Protein AF-A0A934YKY3-F1 (afdb_monomer)

Solvent-accessible surface area (backbone atoms only — not comparable to full-atom values): 11541 Å² total; per-residue (Å²): 138,84,88,85,90,82,86,84,80,88,80,84,86,78,83,82,79,80,78,79,76,77,75,72,79,79,67,65,63,50,72,45,78,31,37,47,59,47,26,66,59,59,53,100,82,65,66,70,28,33,24,33,32,45,40,46,29,47,69,90,50,70,52,64,48,78,41,66,24,53,37,83,74,77,65,47,78,42,53,15,37,22,36,20,38,34,38,39,32,49,72,47,35,56,53,48,38,37,40,30,26,36,25,41,63,68,47,48,53,53,49,52,62,61,58,69,70,61,52,72,34,48,31,42,34,26,37,43,27,36,34,53,24,84,88,78,72,41,52,29,66,30,37,28,31,85,86,41,82,43,57,28,36,32,46,55,83,25,54,50,71,48,92,54,71,45,80,89,47,74,73,74,64,26,22,42,35,40,39,36,37,31,39,32,77,50,96,43,58,38,39,37,27,85,42,77,95,42,68,47,78,38,58,37,20,34,78,130

Mean predicted aligned error: 9.0 Å

pLDDT: mean 86.04, std 17.47, range [34.38, 97.31]

Sequence (208 aa):
MSKATVTRSAAWVGVLGFALCFAQPATASVTKSLDVREGFYFQAGSQSSVGCLRALKLDTTELEADIDTALPTSGAQVKCVAVLTDFEWSAAPADPMAIGGRVSVKNKQALTTLLAARKPHEVVMQFAIYEYDPMGKKYFLAVGSSGTDLHAVLDPQGATVDPTPAIDVSAPQNHAVTFSFKPKATPQTVTIGAAVGRTVAKPWRLGK

Nearest PDB structures (foldseek):
  8jan-assembly1_e  TM=3.509E-01  e=1.223E-01  Escherichia phage P1
  5o68-assembly3_G  TM=2.391E-01  e=1.158E+00  Pseudomonas sp. UK4
  5zbs-assembly3_C  TM=1.940E-01  e=6.423E+00  Rattus norvegicus

Foldseek 3Di:
DDDDDDDDDDDDDDDDDDPPPPPDPQQAKDKDFFDLCCQQVPDLPDQTKWKAWQWKDWAPDTQDQPGWGADNQPRDTGGGQWIWGMWIDSLDQFFKIKTKTKGAPRSLVVVVVVLVVQAKIKMWTWMFMWGADPVVRGIDTAKTQPPDIFIWIFGSVQKDWAPDFDDSDVPPTITMMMGITGGEQDWGWMWGAPHVVRIDTGTHYDDD

Structure (mmCIF, N/CA/C/O backbone):
data_AF-A0A934YKY3-F1
#
_entry.id   AF-A0A934YKY3-F1
#
loop_
_atom_site.group_PDB
_atom_site.id
_atom_site.type_symbol
_atom_site.label_atom_id
_atom_site.label_alt_id
_atom_site.label_comp_id
_atom_site.label_asym_id
_atom_site.label_entity_id
_atom_site.label_seq_id
_atom_site.pdbx_PDB_ins_code
_atom_site.Cartn_x
_atom_site.Cartn_y
_atom_site.Cartn_z
_atom_site.occupancy
_atom_site.B_iso_or_equiv
_atom_site.auth_seq_id
_atom_site.auth_comp_id
_atom_site.auth_asym_id
_atom_site.auth_atom_id
_atom_site.pdbx_PDB_model_num
ATOM 1 N N . MET A 1 1 ? 56.846 17.724 77.570 1.00 39.12 1 MET A N 1
ATOM 2 C CA . MET A 1 1 ? 57.463 17.513 76.243 1.00 39.12 1 MET A CA 1
ATOM 3 C C . MET A 1 1 ? 56.548 16.626 75.402 1.00 39.12 1 MET A C 1
ATOM 5 O O . MET A 1 1 ? 56.228 15.541 75.846 1.00 39.12 1 MET A O 1
ATOM 9 N N . SER A 1 2 ? 56.151 17.128 74.226 1.00 38.75 2 SER A N 1
ATOM 10 C CA . SER A 1 2 ? 55.724 16.417 72.999 1.00 38.75 2 SER A CA 1
ATOM 11 C C . SER A 1 2 ? 54.457 15.523 72.952 1.00 38.75 2 SER A C 1
ATOM 13 O O . SER A 1 2 ? 54.474 14.378 73.379 1.00 38.75 2 SER A O 1
ATOM 15 N N . LYS A 1 3 ? 53.412 16.082 72.305 1.00 37.19 3 LYS A N 1
ATOM 16 C CA . LYS A 1 3 ? 52.551 15.566 71.202 1.00 37.19 3 LYS A CA 1
ATOM 17 C C . LYS A 1 3 ? 52.041 14.106 71.218 1.00 37.19 3 LYS A C 1
ATOM 19 O O . LYS A 1 3 ? 52.834 13.187 71.091 1.00 37.19 3 LYS A O 1
ATOM 24 N N . ALA A 1 4 ? 50.721 13.923 71.055 1.00 40.56 4 ALA A N 1
ATOM 25 C CA . ALA A 1 4 ? 50.095 13.707 69.734 1.00 40.56 4 ALA A CA 1
ATOM 26 C C . ALA A 1 4 ? 48.561 13.522 69.825 1.00 40.56 4 ALA A C 1
ATOM 28 O O . ALA A 1 4 ? 48.057 12.639 70.510 1.00 40.56 4 ALA A O 1
ATOM 29 N N . THR A 1 5 ? 47.841 14.353 69.072 1.00 41.97 5 THR A N 1
ATOM 30 C CA . THR A 1 5 ? 46.416 14.244 68.732 1.00 41.97 5 THR A CA 1
ATOM 31 C C . THR A 1 5 ? 46.238 13.245 67.588 1.00 41.97 5 THR A C 1
ATOM 33 O O . THR A 1 5 ? 46.922 13.385 66.576 1.00 41.97 5 THR A O 1
ATOM 36 N N . VAL A 1 6 ? 45.287 12.308 67.685 1.00 40.78 6 VAL A N 1
ATOM 37 C CA . VAL A 1 6 ? 44.715 11.615 66.514 1.00 40.78 6 VAL A CA 1
ATOM 38 C C . VAL A 1 6 ? 43.198 11.511 66.672 1.00 40.78 6 VAL A C 1
ATOM 40 O O . VAL A 1 6 ? 42.674 10.728 67.461 1.00 40.78 6 VAL A O 1
ATOM 43 N N . THR A 1 7 ? 42.509 12.335 65.891 1.00 36.00 7 THR A N 1
ATOM 44 C CA . THR A 1 7 ? 41.065 12.350 65.648 1.00 36.00 7 THR A CA 1
ATOM 45 C C . THR A 1 7 ? 40.681 11.154 64.769 1.00 36.00 7 THR A C 1
ATOM 47 O O . THR A 1 7 ? 41.286 10.957 63.717 1.00 36.00 7 THR A O 1
ATOM 50 N N . ARG A 1 8 ? 39.676 10.354 65.152 1.00 39.34 8 ARG A N 1
ATOM 51 C CA . ARG A 1 8 ? 39.085 9.325 64.274 1.00 39.34 8 ARG A CA 1
ATOM 52 C C . ARG A 1 8 ? 37.808 9.868 63.633 1.00 39.34 8 ARG A C 1
ATOM 54 O O . ARG A 1 8 ? 36.790 10.001 64.303 1.00 39.34 8 ARG A O 1
ATOM 61 N N . SER A 1 9 ? 37.893 10.189 62.342 1.00 37.47 9 SER A N 1
ATOM 62 C CA . SER A 1 9 ? 36.753 10.541 61.489 1.00 37.47 9 SER A CA 1
ATOM 63 C C . SER A 1 9 ? 35.909 9.318 61.138 1.00 37.47 9 SER A C 1
ATOM 65 O O . SER A 1 9 ? 36.434 8.245 60.842 1.00 37.47 9 SER A O 1
ATOM 67 N N . ALA A 1 10 ? 34.593 9.529 61.141 1.00 44.25 10 ALA A N 1
ATOM 68 C CA . ALA A 1 10 ? 33.572 8.634 60.621 1.00 44.25 10 ALA A CA 1
ATOM 69 C C . ALA A 1 10 ? 33.708 8.456 59.099 1.00 44.25 10 ALA A C 1
ATOM 71 O O . ALA A 1 10 ? 33.919 9.432 58.379 1.00 44.25 10 ALA A O 1
ATOM 72 N N . ALA A 1 11 ? 33.522 7.229 58.611 1.00 38.47 11 ALA A N 1
ATOM 73 C CA . ALA A 1 11 ? 33.350 6.945 57.192 1.00 38.47 11 ALA A CA 1
ATOM 74 C C . ALA A 1 11 ? 31.989 6.278 56.969 1.00 38.47 11 ALA A C 1
ATOM 76 O O . ALA A 1 11 ? 31.674 5.232 57.533 1.00 38.47 11 ALA A O 1
ATOM 77 N N . TRP A 1 12 ? 31.192 6.970 56.164 1.00 34.38 12 TRP A N 1
ATOM 78 C CA . TRP A 1 12 ? 29.885 6.612 55.644 1.00 34.38 12 TRP A CA 1
ATOM 79 C C . TRP A 1 12 ? 29.918 5.300 54.847 1.00 34.38 12 TRP A C 1
ATOM 81 O O . TRP A 1 12 ? 30.759 5.131 53.967 1.00 34.38 12 TRP A O 1
ATOM 91 N N . VAL A 1 13 ? 28.954 4.409 55.089 1.00 41.78 13 VAL A N 1
ATOM 92 C CA . VAL A 1 13 ? 28.664 3.271 54.204 1.00 41.78 13 VAL A CA 1
ATOM 93 C C . VAL A 1 13 ? 27.676 3.754 53.144 1.00 41.78 13 VAL A C 1
ATOM 95 O O . VAL A 1 13 ? 26.493 3.948 53.419 1.00 41.78 13 VAL A O 1
ATOM 98 N N . GLY A 1 14 ? 28.189 4.015 51.942 1.00 39.34 14 GLY A N 1
ATOM 99 C CA . GLY A 1 14 ? 27.391 4.376 50.775 1.00 39.34 14 GLY A CA 1
ATOM 100 C C . GLY A 1 14 ? 26.557 3.193 50.288 1.00 39.34 14 GLY A C 1
ATOM 101 O O . GLY A 1 14 ? 27.089 2.131 49.971 1.00 39.34 14 GLY A O 1
ATOM 102 N N . VAL A 1 15 ? 25.243 3.394 50.213 1.00 43.19 15 VAL A N 1
ATOM 103 C CA . VAL A 1 15 ? 24.309 2.492 49.537 1.00 43.19 15 VAL A CA 1
ATOM 104 C C . VAL A 1 15 ? 24.538 2.629 48.032 1.00 43.19 15 VAL A C 1
ATOM 106 O O . VAL A 1 15 ? 24.204 3.649 47.430 1.00 43.19 15 VAL A O 1
ATOM 109 N N . LEU A 1 16 ? 25.139 1.606 47.426 1.00 43.91 16 LEU A N 1
ATOM 110 C CA . LEU A 1 16 ? 25.234 1.462 45.976 1.00 43.91 16 LEU A CA 1
ATOM 111 C C . LEU A 1 16 ? 23.837 1.142 45.427 1.00 43.91 16 LEU A C 1
ATOM 113 O O . LEU A 1 16 ? 23.338 0.025 45.558 1.00 43.91 16 LEU A O 1
ATOM 117 N N . GLY A 1 17 ? 23.200 2.151 44.834 1.00 39.62 17 GLY A N 1
ATOM 118 C CA . GLY A 1 17 ? 21.974 1.996 44.063 1.00 39.62 17 GLY A CA 1
ATOM 119 C C . GLY A 1 17 ? 22.239 1.155 42.818 1.00 39.62 17 GLY A C 1
ATOM 120 O O . GLY A 1 17 ? 22.921 1.590 41.892 1.00 39.62 17 GLY A O 1
ATOM 121 N N . PHE A 1 18 ? 21.694 -0.058 42.803 1.00 43.34 18 PHE A N 1
ATOM 122 C CA . PHE A 1 18 ? 21.626 -0.908 41.621 1.00 43.34 18 PHE A CA 1
ATOM 123 C C . PHE A 1 18 ? 20.630 -0.277 40.638 1.00 43.34 18 PHE A C 1
ATOM 125 O O . PHE A 1 18 ? 19.415 -0.407 40.792 1.00 43.34 18 PHE A O 1
ATOM 132 N N . ALA A 1 19 ? 21.132 0.448 39.639 1.00 46.69 19 ALA A N 1
ATOM 133 C CA . ALA A 1 19 ? 20.323 0.874 38.508 1.00 46.69 19 ALA A CA 1
ATOM 134 C C . ALA A 1 19 ? 19.986 -0.367 37.666 1.00 46.69 19 ALA A C 1
ATOM 136 O O . ALA A 1 19 ? 20.796 -0.832 36.864 1.00 46.69 19 ALA A O 1
ATOM 137 N N . LEU A 1 20 ? 18.793 -0.928 37.876 1.00 45.56 20 LEU A N 1
ATOM 138 C CA . LEU A 1 20 ? 18.175 -1.880 36.956 1.00 45.56 20 LEU A CA 1
ATOM 139 C 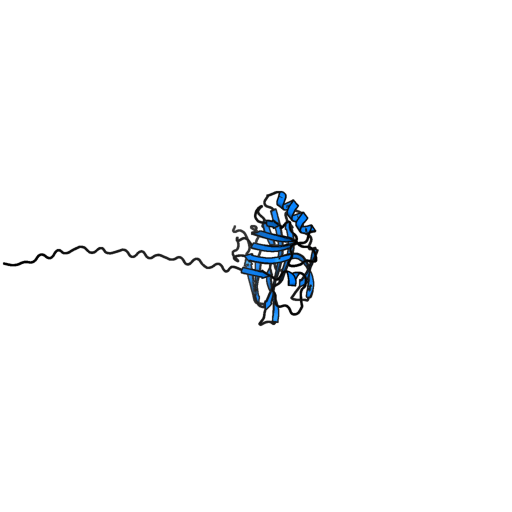C . LEU A 1 20 ? 17.915 -1.148 35.637 1.00 45.56 20 LEU A C 1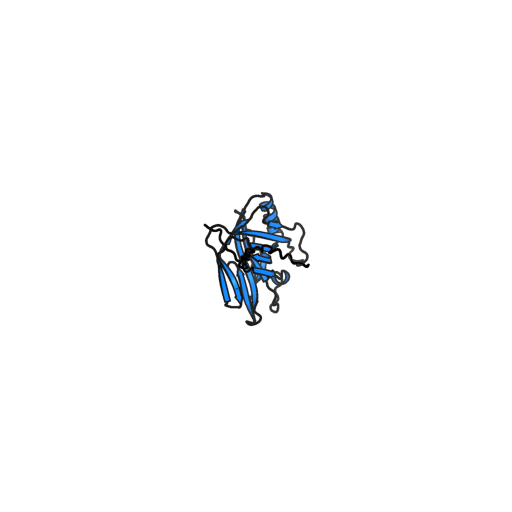
ATOM 141 O O . LEU A 1 20 ? 16.888 -0.499 35.449 1.00 45.56 20 LEU A O 1
ATOM 145 N N . CYS A 1 21 ? 18.886 -1.224 34.732 1.00 47.12 21 CYS A N 1
ATOM 146 C CA . CYS A 1 21 ? 18.699 -0.860 33.341 1.00 47.12 21 CYS A CA 1
ATOM 147 C C . CYS A 1 21 ? 17.762 -1.912 32.737 1.00 47.12 21 CYS A C 1
ATOM 149 O O . CYS A 1 21 ? 18.190 -3.008 32.372 1.00 47.12 21 CYS A O 1
ATOM 151 N N . PHE A 1 22 ? 16.460 -1.626 32.715 1.00 46.41 22 PHE A N 1
ATOM 152 C CA . PHE A 1 22 ? 15.509 -2.422 31.953 1.00 46.41 22 PHE A CA 1
ATOM 153 C C . PHE A 1 22 ? 15.856 -2.248 30.475 1.00 46.41 22 PHE A C 1
ATOM 155 O O . PHE A 1 22 ? 15.515 -1.241 29.859 1.00 46.41 22 PHE A O 1
ATOM 162 N N . ALA A 1 23 ? 16.569 -3.219 29.906 1.00 44.09 23 ALA A N 1
ATOM 163 C CA . ALA A 1 23 ? 16.682 -3.343 28.465 1.00 44.09 23 ALA A CA 1
ATOM 164 C C . ALA A 1 23 ? 15.265 -3.557 27.916 1.00 44.09 23 ALA A C 1
ATOM 166 O O . ALA A 1 23 ? 14.679 -4.626 28.093 1.00 44.09 23 ALA A O 1
ATOM 167 N N . GLN A 1 24 ? 14.681 -2.524 27.303 1.00 52.47 24 GLN A N 1
ATOM 168 C CA . GLN A 1 24 ? 13.462 -2.694 26.520 1.00 52.47 24 GLN A CA 1
ATOM 169 C C . GLN A 1 24 ? 13.741 -3.751 25.444 1.00 52.47 24 GLN A C 1
ATOM 171 O O . GLN A 1 24 ? 14.776 -3.662 24.775 1.00 52.47 24 GLN A O 1
ATOM 176 N N . PRO A 1 25 ? 12.865 -4.755 25.256 1.00 49.97 25 PRO A N 1
ATOM 177 C CA . PRO A 1 25 ? 13.011 -5.655 24.127 1.00 49.97 25 PRO A CA 1
ATOM 178 C C . PRO A 1 25 ? 12.929 -4.805 22.859 1.00 49.97 25 PRO A C 1
ATOM 180 O O . PRO A 1 25 ? 11.960 -4.073 22.660 1.00 49.97 25 PRO A O 1
ATOM 183 N N . ALA A 1 26 ? 13.964 -4.867 22.024 1.00 50.12 26 ALA A N 1
ATOM 184 C CA . ALA A 1 26 ? 13.918 -4.279 20.698 1.00 50.12 26 ALA A CA 1
ATOM 185 C C . ALA A 1 26 ? 12.824 -5.014 19.917 1.00 50.12 26 ALA A C 1
ATOM 187 O O . ALA A 1 26 ? 13.013 -6.148 19.473 1.00 50.12 26 ALA A O 1
ATOM 188 N N . THR A 1 27 ? 11.643 -4.410 19.820 1.00 54.78 27 THR A N 1
ATOM 189 C CA . THR A 1 27 ? 10.589 -4.910 18.945 1.00 54.78 27 THR A CA 1
ATOM 190 C C . THR A 1 27 ? 11.138 -4.851 17.523 1.00 54.78 27 THR A C 1
ATOM 192 O O . THR A 1 27 ? 11.523 -3.783 17.051 1.00 54.78 27 THR A O 1
ATOM 195 N N . ALA A 1 28 ? 11.261 -6.005 16.870 1.00 69.88 28 ALA A N 1
ATOM 196 C CA . ALA A 1 28 ? 11.808 -6.084 15.524 1.00 69.88 28 ALA A CA 1
ATOM 197 C C . ALA A 1 28 ? 10.885 -5.341 14.549 1.00 69.88 28 ALA A C 1
ATOM 199 O O . ALA A 1 28 ? 9.788 -5.816 14.265 1.00 69.88 28 ALA A O 1
ATOM 200 N N . SER A 1 29 ? 11.330 -4.193 14.040 1.00 83.81 29 SER A N 1
ATOM 201 C CA . SER A 1 29 ? 10.626 -3.474 12.986 1.00 83.81 29 SER A CA 1
ATOM 202 C C . SER A 1 29 ? 10.876 -4.113 11.622 1.00 83.81 29 SER A C 1
ATOM 204 O O . SER A 1 29 ? 11.946 -4.640 11.317 1.00 83.81 29 SER A O 1
ATOM 206 N N . VAL A 1 30 ? 9.841 -4.084 10.797 1.00 90.94 30 VAL A N 1
ATOM 207 C CA . VAL A 1 30 ? 9.829 -4.524 9.411 1.00 90.94 30 VAL A CA 1
ATOM 208 C C . VAL A 1 30 ? 9.729 -3.265 8.569 1.00 90.94 30 VAL A C 1
ATOM 210 O O . VAL A 1 30 ? 8.652 -2.691 8.420 1.00 90.94 30 VAL A O 1
ATOM 213 N N . THR A 1 31 ? 10.863 -2.847 8.021 1.00 93.62 31 THR A N 1
ATOM 214 C CA . THR A 1 31 ? 10.947 -1.719 7.092 1.00 93.62 31 THR A CA 1
ATOM 215 C C . THR A 1 31 ? 11.377 -2.239 5.730 1.00 93.62 31 THR A C 1
ATOM 217 O O . THR A 1 31 ? 12.304 -3.048 5.636 1.00 93.62 31 THR A O 1
ATOM 220 N N . LYS A 1 32 ? 10.695 -1.802 4.672 1.00 93.62 32 LYS A N 1
ATOM 221 C CA . LYS A 1 32 ? 10.970 -2.197 3.291 1.00 93.62 32 LYS A CA 1
ATOM 222 C C . LYS A 1 32 ? 11.036 -0.954 2.417 1.00 93.62 32 LYS A C 1
ATOM 224 O O . LYS A 1 32 ? 10.093 -0.171 2.402 1.00 93.62 32 LYS A O 1
ATOM 229 N N . SER A 1 33 ? 12.144 -0.804 1.697 1.00 94.00 33 SER A N 1
ATOM 230 C CA . SER A 1 33 ? 12.287 0.165 0.610 1.00 94.00 33 SER A CA 1
ATOM 231 C C . SER A 1 33 ? 12.018 -0.562 -0.701 1.00 94.00 33 SER A C 1
ATOM 233 O O . SER A 1 33 ? 12.572 -1.642 -0.922 1.00 94.00 33 SER A O 1
ATOM 235 N N . LEU A 1 34 ? 11.121 -0.023 -1.520 1.00 94.12 34 LEU A N 1
ATOM 236 C CA . LEU A 1 34 ? 10.572 -0.700 -2.68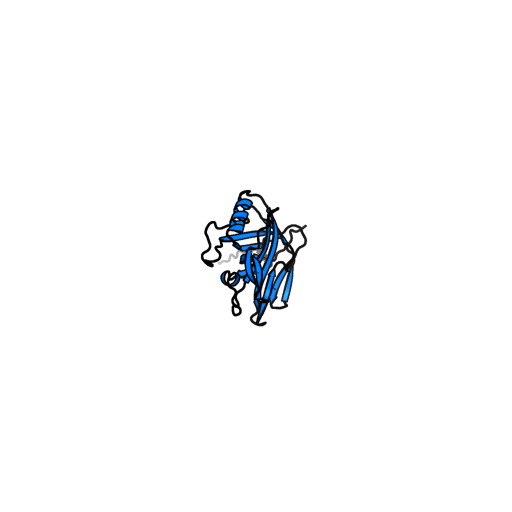8 1.00 94.12 34 LEU A CA 1
ATOM 237 C C . LEU A 1 34 ? 10.856 0.106 -3.948 1.00 94.12 34 LEU A C 1
ATOM 239 O O . LEU A 1 34 ? 10.832 1.337 -3.948 1.00 94.12 34 LEU A O 1
ATOM 243 N N . ASP A 1 35 ? 11.115 -0.610 -5.036 1.00 93.12 35 ASP A N 1
ATOM 244 C CA . ASP A 1 35 ? 11.378 0.004 -6.325 1.00 93.12 35 ASP A CA 1
ATOM 245 C C . ASP A 1 35 ? 10.065 0.216 -7.083 1.00 93.12 35 ASP A C 1
ATOM 247 O O . ASP A 1 35 ? 9.444 -0.709 -7.614 1.00 93.12 35 ASP A O 1
ATOM 251 N N . VAL A 1 36 ? 9.647 1.478 -7.133 1.00 93.12 36 VAL A N 1
ATOM 252 C CA . VAL A 1 36 ? 8.450 1.913 -7.857 1.00 93.12 36 VAL A CA 1
ATOM 253 C C . VAL A 1 36 ? 8.568 1.623 -9.343 1.00 93.12 36 VAL A C 1
ATOM 255 O O . VAL A 1 36 ? 7.595 1.201 -9.966 1.00 93.12 36 VAL A O 1
ATOM 258 N N . ARG A 1 37 ? 9.748 1.842 -9.931 1.00 91.69 37 ARG A N 1
ATOM 259 C CA . ARG A 1 37 ? 9.946 1.681 -11.371 1.00 91.69 37 ARG A CA 1
ATOM 260 C C . ARG A 1 37 ? 9.742 0.232 -11.768 1.00 91.69 37 ARG A C 1
ATOM 262 O O . ARG A 1 37 ? 9.077 -0.013 -12.765 1.00 91.69 37 ARG A O 1
ATOM 269 N N . GLU A 1 38 ? 10.235 -0.702 -10.967 1.00 90.44 38 GLU A N 1
ATOM 270 C CA . GLU A 1 38 ? 10.018 -2.137 -11.179 1.00 90.44 38 GLU A CA 1
ATOM 271 C C . GLU A 1 38 ? 8.562 -2.550 -10.938 1.00 90.44 38 GLU A C 1
ATOM 273 O O . GLU A 1 38 ? 8.078 -3.498 -11.551 1.00 90.44 38 GLU A O 1
ATOM 278 N N . GLY A 1 39 ? 7.822 -1.811 -10.108 1.00 88.38 39 GLY A N 1
ATOM 279 C CA . GLY A 1 39 ? 6.379 -1.999 -9.951 1.00 88.38 39 GLY A CA 1
ATOM 280 C C . GLY A 1 39 ? 5.562 -1.602 -11.185 1.00 88.38 39 GLY A C 1
ATOM 281 O O . GLY A 1 39 ? 4.551 -2.237 -11.469 1.00 88.38 39 GLY A O 1
ATOM 282 N N . PHE A 1 40 ? 5.999 -0.598 -11.949 1.00 89.69 40 PHE A N 1
ATOM 283 C CA . PHE A 1 40 ? 5.346 -0.206 -13.209 1.00 89.69 40 PHE A CA 1
ATOM 284 C C . PHE A 1 40 ? 5.920 -0.933 -14.436 1.00 89.69 40 PHE A C 1
ATOM 286 O O . PHE A 1 40 ? 5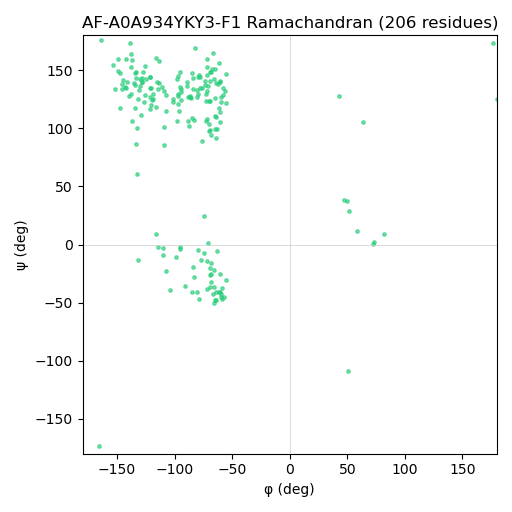.189 -1.264 -15.365 1.00 89.69 40 PHE A O 1
ATOM 293 N N . TYR A 1 41 ? 7.228 -1.187 -14.447 1.00 89.75 41 TYR A N 1
ATOM 294 C CA . TYR A 1 41 ? 7.991 -1.700 -15.586 1.00 89.75 41 TYR A CA 1
ATOM 295 C C . TYR A 1 41 ? 8.889 -2.861 -15.167 1.00 89.75 41 TYR A C 1
ATOM 297 O O . TYR A 1 41 ? 10.111 -2.792 -15.290 1.00 89.75 41 TYR A O 1
ATOM 305 N N . PHE A 1 42 ? 8.273 -3.928 -14.668 1.00 88.75 42 PHE A N 1
ATOM 306 C CA . PHE A 1 42 ? 9.003 -5.084 -14.163 1.00 88.75 42 PHE A CA 1
ATOM 307 C C . PHE A 1 42 ? 9.915 -5.712 -15.223 1.00 88.75 42 PHE A C 1
ATOM 309 O O . PHE A 1 42 ? 9.468 -6.078 -16.317 1.00 88.75 42 PHE A O 1
ATOM 316 N N . GLN A 1 43 ? 11.184 -5.909 -14.868 1.00 87.31 43 GLN A N 1
ATOM 317 C CA . GLN A 1 43 ? 12.153 -6.608 -15.704 1.00 87.31 43 GLN A CA 1
ATOM 318 C C . GLN A 1 43 ? 12.473 -7.989 -15.127 1.00 87.31 43 GLN A C 1
ATOM 320 O O . GLN A 1 43 ? 12.890 -8.119 -13.981 1.00 87.31 43 GLN A O 1
ATOM 325 N N . ALA A 1 44 ? 12.380 -9.040 -15.949 1.00 79.56 44 ALA A N 1
ATOM 326 C CA . ALA A 1 44 ? 12.580 -10.435 -15.523 1.00 79.56 44 ALA A CA 1
ATOM 327 C C . ALA A 1 44 ? 14.000 -10.776 -15.004 1.00 79.56 44 ALA A C 1
ATOM 329 O O . ALA A 1 44 ? 14.233 -11.894 -14.550 1.00 79.56 44 ALA A O 1
ATOM 330 N N . GLY A 1 45 ? 14.949 -9.837 -15.079 1.00 80.25 45 GLY A N 1
ATOM 331 C CA . GLY A 1 45 ? 16.295 -9.952 -14.505 1.00 80.25 45 GLY A CA 1
ATOM 332 C C . GLY A 1 45 ? 16.550 -9.040 -13.302 1.00 80.25 45 GLY A C 1
ATOM 333 O O . GLY A 1 45 ? 17.638 -9.105 -12.728 1.00 80.25 45 GLY A O 1
ATOM 334 N N . SER A 1 46 ? 15.587 -8.195 -12.929 1.00 86.44 46 SER A N 1
ATOM 335 C CA . SER A 1 46 ? 15.709 -7.341 -11.754 1.00 86.44 46 SER A CA 1
ATOM 336 C C . SER A 1 46 ? 15.656 -8.186 -10.483 1.00 86.44 46 SER A C 1
ATOM 338 O O . SER A 1 46 ? 15.030 -9.245 -10.442 1.00 86.44 46 SER A O 1
ATOM 340 N N . GLN A 1 47 ? 16.366 -7.732 -9.455 1.00 91.38 47 GLN A N 1
ATOM 341 C CA . GLN A 1 47 ? 16.353 -8.324 -8.112 1.00 91.38 47 GLN A CA 1
ATOM 342 C C . GLN A 1 47 ? 15.788 -7.339 -7.083 1.00 91.38 47 GLN A C 1
ATOM 344 O O . GLN A 1 47 ? 15.858 -7.586 -5.879 1.00 91.38 47 GLN A O 1
ATOM 349 N N . SER A 1 48 ? 15.235 -6.218 -7.554 1.00 92.56 48 SER A N 1
ATOM 350 C CA . SER A 1 48 ? 14.633 -5.199 -6.707 1.00 92.56 48 SER A CA 1
ATOM 351 C C . SER A 1 48 ? 13.353 -5.708 -6.055 1.00 92.56 48 SER A C 1
ATOM 353 O O . SER A 1 48 ? 12.610 -6.517 -6.622 1.00 92.56 48 SER A O 1
ATOM 355 N N . SER A 1 49 ? 13.093 -5.205 -4.853 1.00 93.81 49 SER A N 1
ATOM 356 C CA . SER A 1 49 ? 11.866 -5.460 -4.110 1.00 93.81 49 SER A CA 1
ATOM 357 C C . SER A 1 49 ? 10.705 -4.687 -4.722 1.00 93.81 49 SER A C 1
ATOM 359 O O . SER A 1 49 ? 10.839 -3.508 -5.046 1.00 93.81 49 SER A O 1
ATOM 361 N N . VAL A 1 50 ? 9.552 -5.337 -4.836 1.00 94.81 50 VAL A N 1
ATOM 362 C CA . VAL A 1 50 ? 8.370 -4.780 -5.500 1.00 94.81 50 VAL A CA 1
ATOM 363 C C . VAL A 1 50 ? 7.165 -4.946 -4.591 1.00 94.81 50 VAL A C 1
ATOM 365 O O . VAL A 1 50 ? 6.974 -6.011 -4.002 1.00 94.81 50 VAL A O 1
ATOM 368 N N . GLY A 1 51 ? 6.330 -3.917 -4.469 1.00 95.25 51 GLY A N 1
ATOM 369 C CA . GLY A 1 51 ? 5.125 -3.984 -3.649 1.00 95.25 51 GLY A CA 1
ATOM 370 C C . GLY A 1 51 ? 3.897 -3.442 -4.355 1.00 95.25 51 GLY A C 1
ATOM 371 O O . GLY A 1 51 ? 3.972 -2.523 -5.166 1.00 95.25 51 GLY A O 1
ATOM 372 N N . CYS A 1 52 ? 2.753 -4.021 -4.016 1.00 95.69 52 CYS A N 1
ATOM 373 C CA . CYS A 1 52 ? 1.462 -3.683 -4.588 1.00 95.69 52 CYS A CA 1
ATOM 374 C C . CYS A 1 52 ? 0.386 -3.678 -3.499 1.00 95.69 52 CYS A C 1
ATOM 376 O O . CYS A 1 52 ? 0.204 -4.662 -2.769 1.00 95.69 52 CYS A O 1
ATOM 378 N N . LEU A 1 53 ? -0.360 -2.578 -3.430 1.00 96.75 53 LEU A N 1
ATOM 379 C CA . LEU A 1 53 ? -1.643 -2.500 -2.747 1.00 96.75 53 LEU A CA 1
ATOM 380 C C . LEU A 1 53 ? -2.711 -3.018 -3.714 1.00 96.75 53 LEU A C 1
ATOM 382 O O . LEU A 1 53 ? -3.027 -2.359 -4.699 1.00 96.75 53 LEU A O 1
ATOM 386 N N . ARG A 1 54 ? -3.231 -4.219 -3.464 1.00 95.38 54 ARG A N 1
ATOM 387 C CA . ARG A 1 54 ? -4.140 -4.935 -4.373 1.00 95.38 54 ARG A CA 1
ATOM 388 C C . ARG A 1 54 ? -5.576 -4.453 -4.274 1.00 95.38 54 ARG A C 1
ATOM 390 O O . ARG A 1 54 ? -6.248 -4.330 -5.287 1.00 95.38 54 ARG A O 1
ATOM 397 N N . ALA A 1 55 ? -6.027 -4.194 -3.054 1.00 96.31 55 ALA A N 1
ATOM 398 C CA . ALA A 1 55 ? -7.371 -3.718 -2.775 1.00 96.31 55 ALA A CA 1
ATOM 399 C C . ALA A 1 55 ? -7.309 -2.692 -1.649 1.00 96.31 55 ALA A C 1
ATOM 401 O O . ALA A 1 55 ? -6.562 -2.871 -0.682 1.00 96.31 55 ALA A O 1
ATOM 402 N N . LEU A 1 56 ? -8.095 -1.628 -1.781 1.00 96.75 56 LEU A N 1
ATOM 403 C CA . LEU A 1 56 ? -8.273 -0.620 -0.749 1.00 96.75 56 LEU A CA 1
ATOM 404 C C . LEU A 1 56 ? -9.699 -0.083 -0.829 1.00 96.75 56 LEU A C 1
ATOM 406 O O . LEU A 1 56 ? -10.099 0.533 -1.814 1.00 96.75 56 LEU A O 1
ATOM 410 N N . LYS A 1 57 ? -10.450 -0.300 0.241 1.00 96.88 57 LYS A N 1
ATOM 411 C CA . LYS A 1 57 ? -11.791 0.232 0.432 1.00 96.88 57 LYS A CA 1
ATOM 412 C C . LYS A 1 57 ? -11.795 1.130 1.655 1.00 96.88 57 LYS A C 1
ATOM 414 O O . LYS A 1 57 ? -11.328 0.717 2.714 1.00 96.88 57 LYS A O 1
ATOM 419 N N . LEU A 1 58 ? -12.322 2.338 1.490 1.00 94.69 58 LEU A N 1
ATOM 420 C CA . LEU A 1 58 ? -12.496 3.332 2.543 1.00 94.69 58 LEU A CA 1
ATOM 421 C C . LEU A 1 58 ? -13.992 3.590 2.726 1.00 94.69 58 LEU A C 1
ATOM 423 O O . LEU A 1 58 ? -14.665 4.045 1.800 1.00 94.69 58 LEU A O 1
ATOM 427 N N . ASP A 1 59 ? -14.518 3.303 3.912 1.00 93.38 59 ASP A N 1
ATOM 428 C CA . ASP A 1 59 ? -15.949 3.300 4.216 1.00 93.38 59 ASP A CA 1
ATOM 429 C C . ASP A 1 59 ? -16.742 2.464 3.181 1.00 93.38 59 ASP A C 1
ATOM 431 O O . ASP A 1 59 ? -16.659 1.233 3.134 1.00 93.38 59 ASP A O 1
ATOM 435 N N . THR A 1 60 ? -17.513 3.131 2.319 1.00 92.31 60 THR A N 1
ATOM 436 C CA . THR A 1 60 ? -18.313 2.529 1.245 1.00 92.31 60 THR A CA 1
ATOM 437 C C . THR A 1 60 ? -17.644 2.604 -0.124 1.00 92.31 60 THR A C 1
ATOM 439 O O . THR A 1 60 ? -18.131 1.981 -1.063 1.00 92.31 60 THR A O 1
ATOM 442 N N . THR A 1 61 ? -16.558 3.365 -0.253 1.00 94.31 61 THR A N 1
ATOM 443 C CA . THR A 1 61 ? -15.901 3.644 -1.530 1.00 94.31 61 THR A CA 1
ATOM 444 C C . THR A 1 61 ? -14.736 2.690 -1.731 1.00 94.31 61 THR A C 1
ATOM 446 O O . THR A 1 61 ? -13.746 2.720 -0.999 1.00 94.31 61 THR A O 1
ATOM 449 N N . GLU A 1 62 ? -14.855 1.841 -2.740 1.00 95.81 62 GLU A N 1
ATOM 450 C CA . GLU A 1 62 ? -13.779 0.968 -3.192 1.00 95.81 62 GLU A CA 1
ATOM 451 C C . GLU A 1 62 ? -12.939 1.703 -4.236 1.00 95.81 62 GLU A C 1
ATOM 453 O O . GLU A 1 62 ? -13.478 2.268 -5.191 1.00 95.81 62 GLU A O 1
ATOM 458 N N . LEU A 1 63 ? -11.626 1.751 -4.017 1.00 95.56 63 LEU A N 1
ATOM 459 C CA . LEU A 1 63 ? -10.698 2.312 -4.990 1.00 95.56 63 LEU A CA 1
ATOM 460 C C . LEU A 1 63 ? -10.427 1.286 -6.084 1.00 95.56 63 LEU A C 1
ATOM 462 O O . LEU A 1 63 ? -10.348 0.085 -5.828 1.00 95.56 63 LEU A O 1
ATOM 466 N N . GLU A 1 64 ? -10.271 1.769 -7.310 1.00 94.88 64 GLU A N 1
ATOM 467 C CA . GLU A 1 64 ? -10.106 0.891 -8.459 1.00 94.88 64 GLU A CA 1
ATOM 468 C C . GLU A 1 64 ? -8.666 0.393 -8.534 1.00 94.88 64 GLU A C 1
ATOM 470 O O . GLU A 1 64 ? -7.723 1.180 -8.491 1.00 94.88 64 GLU A O 1
ATOM 475 N N . ALA A 1 65 ? -8.479 -0.917 -8.669 1.00 94.94 65 ALA A N 1
ATOM 476 C CA . ALA A 1 65 ? -7.182 -1.469 -9.023 1.00 94.94 65 ALA A CA 1
ATOM 477 C C . ALA A 1 65 ? -6.948 -1.230 -10.525 1.00 94.94 65 ALA A C 1
ATOM 479 O O . ALA A 1 65 ? -7.358 -2.041 -11.354 1.00 94.94 65 ALA A O 1
ATOM 480 N N . ASP A 1 66 ? -6.364 -0.084 -10.878 1.00 93.94 66 ASP A N 1
ATOM 481 C CA . ASP A 1 66 ? -6.216 0.401 -12.258 1.00 93.94 66 ASP A CA 1
ATOM 482 C C . ASP A 1 66 ? -4.763 0.482 -12.745 1.00 93.94 66 ASP A C 1
ATOM 484 O O . ASP A 1 66 ? -4.524 0.801 -13.910 1.00 93.94 66 ASP A O 1
ATOM 488 N N . ILE A 1 67 ? -3.795 0.157 -11.887 1.00 92.81 67 ILE A N 1
ATOM 489 C CA . ILE A 1 67 ? -2.382 0.075 -12.255 1.00 92.81 67 ILE A CA 1
ATOM 490 C C . ILE A 1 67 ? -2.028 -1.383 -12.538 1.00 92.81 67 ILE A C 1
ATOM 492 O O . ILE A 1 67 ? -2.157 -2.234 -11.659 1.00 92.81 67 ILE A O 1
ATOM 496 N N . ASP A 1 68 ? -1.568 -1.670 -13.753 1.00 92.00 68 ASP A N 1
ATOM 497 C CA . ASP A 1 68 ? -1.054 -2.990 -14.114 1.00 92.00 68 ASP A CA 1
ATOM 498 C C . ASP A 1 68 ? 0.397 -3.149 -13.626 1.00 92.00 68 ASP A C 1
ATOM 500 O O . ASP A 1 68 ? 1.268 -2.330 -13.922 1.00 92.00 68 ASP A O 1
ATOM 504 N N . THR A 1 69 ? 0.655 -4.225 -12.885 1.00 89.88 69 THR A N 1
ATOM 505 C CA . THR A 1 69 ? 1.970 -4.600 -12.356 1.00 89.88 69 THR A CA 1
ATOM 506 C C . THR A 1 69 ? 2.204 -6.087 -12.595 1.00 89.88 69 THR A C 1
ATOM 508 O O . THR A 1 69 ? 1.331 -6.917 -12.339 1.00 89.88 69 THR A O 1
ATOM 511 N N . ALA A 1 70 ? 3.407 -6.470 -13.021 1.00 90.50 70 ALA A N 1
ATOM 512 C CA . ALA A 1 70 ? 3.748 -7.883 -13.137 1.00 90.50 70 ALA A CA 1
ATOM 513 C C . ALA A 1 70 ? 4.075 -8.487 -11.763 1.00 90.50 70 ALA A C 1
ATOM 515 O O . ALA A 1 70 ? 4.844 -7.931 -10.979 1.00 90.50 70 ALA A O 1
ATOM 516 N N . LEU A 1 71 ? 3.535 -9.672 -11.480 1.00 88.62 71 LEU A N 1
ATOM 517 C CA . LEU A 1 71 ? 3.948 -10.461 -10.326 1.00 88.62 71 LEU A CA 1
ATOM 518 C C . LEU A 1 71 ? 5.357 -11.008 -10.551 1.00 88.62 71 LEU A C 1
ATOM 520 O O . LEU A 1 71 ? 5.554 -11.796 -11.476 1.00 88.62 71 LEU A O 1
ATOM 524 N N . PRO A 1 72 ? 6.317 -10.729 -9.661 1.00 88.25 72 PRO A N 1
ATOM 525 C CA . PRO A 1 72 ? 7.694 -11.166 -9.866 1.00 88.25 72 PRO A CA 1
ATOM 526 C C . PRO A 1 72 ? 7.879 -12.685 -9.678 1.00 88.25 72 PRO A C 1
ATOM 528 O O . PRO A 1 72 ? 8.893 -13.251 -10.076 1.00 88.25 72 PRO A O 1
ATOM 531 N N . THR A 1 73 ? 6.897 -13.379 -9.092 1.00 87.19 73 THR A N 1
ATOM 532 C CA . THR A 1 73 ? 6.931 -14.836 -8.886 1.00 87.19 73 THR A CA 1
ATOM 533 C C . THR A 1 73 ? 6.489 -15.648 -10.104 1.00 87.19 73 THR A C 1
ATOM 535 O O . THR A 1 73 ? 6.919 -16.791 -10.247 1.00 87.19 73 THR A O 1
ATOM 538 N N . SER A 1 74 ? 5.619 -15.100 -10.956 1.00 86.56 74 SER A N 1
ATOM 539 C CA . SER A 1 74 ? 5.021 -15.820 -12.094 1.00 86.56 74 SER A CA 1
ATOM 540 C C . SER A 1 74 ? 5.078 -15.063 -13.421 1.00 86.56 74 SER A C 1
ATOM 542 O O . SER A 1 74 ? 4.808 -15.656 -14.460 1.00 86.56 74 SER A O 1
ATOM 544 N N . GLY A 1 75 ? 5.383 -13.764 -13.404 1.00 84.25 75 GLY A N 1
ATOM 545 C CA . GLY A 1 75 ? 5.274 -12.865 -14.555 1.00 84.25 75 GLY A CA 1
ATOM 546 C C . GLY A 1 75 ? 3.834 -12.503 -14.938 1.00 84.25 75 GLY A C 1
ATOM 547 O O . GLY A 1 75 ? 3.629 -11.771 -15.903 1.00 84.25 75 GLY A O 1
ATOM 548 N N . ALA A 1 76 ? 2.828 -13.004 -14.212 1.00 88.00 76 ALA A N 1
ATOM 549 C CA . ALA A 1 76 ? 1.429 -12.705 -14.496 1.00 88.00 76 ALA A CA 1
ATOM 550 C C . ALA A 1 76 ? 1.104 -11.243 -14.168 1.00 88.00 76 ALA A C 1
ATOM 552 O O . ALA A 1 76 ? 1.546 -10.723 -13.145 1.00 88.00 76 ALA A O 1
ATOM 553 N N . GLN A 1 77 ? 0.294 -10.602 -15.007 1.00 89.75 77 GLN A N 1
ATOM 554 C CA . GLN A 1 77 ? -0.185 -9.247 -14.749 1.00 89.75 77 GLN A CA 1
ATOM 555 C C . GLN A 1 77 ? -1.213 -9.256 -13.616 1.00 89.75 77 GLN A C 1
ATOM 557 O O . GLN A 1 77 ? -2.136 -10.074 -13.601 1.00 89.75 77 GLN A O 1
ATOM 562 N N . VAL A 1 78 ? -1.043 -8.347 -12.664 1.00 92.06 78 VAL A N 1
ATOM 563 C CA . VAL A 1 78 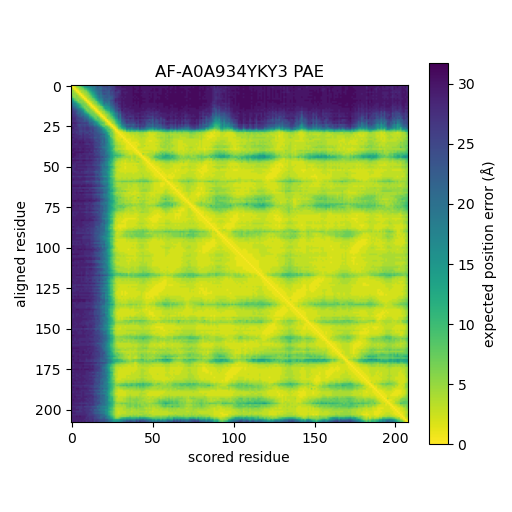? -1.949 -8.108 -11.545 1.00 92.06 78 VAL A CA 1
ATOM 564 C C . VAL A 1 78 ? -2.278 -6.634 -11.486 1.00 92.06 78 VAL A C 1
ATOM 566 O O . VAL A 1 78 ? -1.429 -5.782 -11.722 1.00 92.06 78 VAL A O 1
ATOM 569 N N . LYS A 1 79 ? -3.527 -6.352 -11.135 1.00 93.50 79 LYS A N 1
ATOM 570 C CA . LYS A 1 79 ? -3.994 -4.993 -10.934 1.00 93.50 79 LYS A CA 1
ATOM 571 C C . LYS A 1 79 ? -3.779 -4.547 -9.495 1.00 93.50 79 LYS A C 1
ATOM 573 O O . LYS A 1 79 ? -4.066 -5.291 -8.555 1.00 93.50 79 LYS A O 1
ATOM 578 N N . CYS A 1 80 ? -3.297 -3.324 -9.346 1.00 95.12 80 CYS A N 1
ATOM 579 C CA . CYS A 1 80 ? -2.985 -2.681 -8.083 1.00 95.12 80 CYS A CA 1
ATOM 580 C C . CYS A 1 80 ? -3.730 -1.347 -7.987 1.00 95.12 80 CYS A C 1
ATOM 582 O O . CYS A 1 80 ? -3.846 -0.612 -8.963 1.00 95.12 80 CYS A O 1
ATOM 584 N N . VAL A 1 81 ? -4.209 -1.018 -6.789 1.00 96.62 81 VAL A N 1
ATOM 585 C CA . VAL A 1 81 ? -4.695 0.327 -6.443 1.00 96.62 81 VAL A CA 1
ATOM 586 C C . VAL A 1 81 ? -3.519 1.298 -6.336 1.00 96.62 81 VAL A C 1
ATOM 588 O O . VAL A 1 81 ? -3.619 2.460 -6.733 1.00 96.62 81 VAL A O 1
ATOM 591 N N . ALA A 1 82 ? -2.405 0.816 -5.778 1.00 96.06 82 ALA A N 1
ATOM 592 C CA . ALA A 1 82 ? -1.170 1.573 -5.657 1.00 96.06 82 ALA A CA 1
ATOM 593 C C . ALA A 1 82 ? 0.060 0.673 -5.810 1.00 96.06 82 ALA A C 1
ATOM 595 O O . ALA A 1 82 ? 0.094 -0.442 -5.280 1.00 96.06 82 ALA A O 1
ATOM 596 N N . VAL A 1 83 ? 1.093 1.189 -6.472 1.00 96.38 83 VAL A N 1
ATOM 597 C CA . VAL A 1 83 ? 2.443 0.603 -6.459 1.00 96.38 83 VAL A CA 1
ATOM 598 C C . VAL A 1 83 ? 3.180 1.151 -5.246 1.00 96.38 83 VAL A C 1
ATOM 600 O O . VAL A 1 83 ? 3.201 2.361 -5.040 1.00 96.38 83 VAL A O 1
ATOM 603 N N . LEU A 1 84 ? 3.747 0.284 -4.415 1.00 96.88 84 LEU A N 1
ATOM 604 C CA . LEU A 1 84 ? 4.310 0.690 -3.128 1.00 96.88 84 LEU A CA 1
ATOM 605 C C . LEU A 1 84 ? 5.741 1.223 -3.267 1.00 96.88 84 LEU A C 1
ATOM 607 O O . LEU A 1 84 ? 6.529 0.702 -4.053 1.00 96.88 84 LEU A O 1
ATOM 611 N N . THR A 1 85 ? 6.068 2.241 -2.474 1.00 96.38 85 THR A N 1
ATOM 612 C CA . THR A 1 85 ? 7.396 2.877 -2.393 1.00 96.38 85 THR A CA 1
ATOM 613 C C . THR A 1 85 ? 8.134 2.455 -1.134 1.00 96.38 85 THR A C 1
ATOM 615 O O . THR A 1 85 ? 9.336 2.205 -1.143 1.00 96.38 85 THR A O 1
ATOM 618 N N . ASP A 1 86 ? 7.394 2.348 -0.040 1.00 95.75 86 ASP A N 1
ATOM 619 C CA . ASP A 1 86 ? 7.917 2.041 1.273 1.00 95.75 86 ASP A CA 1
ATOM 620 C C . ASP A 1 86 ? 6.837 1.371 2.119 1.00 95.75 86 ASP A C 1
ATOM 622 O O . ASP A 1 86 ? 5.631 1.513 1.891 1.00 95.75 86 ASP A O 1
ATOM 626 N N . PHE A 1 87 ? 7.300 0.586 3.080 1.00 97.00 87 PHE A N 1
ATOM 627 C CA . PHE A 1 87 ? 6.461 -0.051 4.076 1.00 97.00 87 PHE A CA 1
ATOM 628 C C . PHE A 1 87 ? 7.192 -0.052 5.408 1.00 97.00 87 PHE A C 1
ATOM 630 O O . PHE A 1 87 ? 8.364 -0.429 5.477 1.00 97.00 87 PHE A O 1
ATOM 637 N N . GLU A 1 88 ? 6.481 0.304 6.468 1.00 95.94 88 GLU A N 1
ATOM 638 C CA . GLU A 1 88 ? 6.991 0.264 7.827 1.00 95.94 88 GLU A CA 1
ATOM 639 C C . GLU A 1 88 ? 5.936 -0.290 8.781 1.00 95.94 88 GLU A C 1
ATOM 641 O O . GLU A 1 88 ? 4.785 0.149 8.823 1.00 95.94 88 GLU A O 1
ATOM 646 N N . TRP A 1 89 ? 6.349 -1.267 9.581 1.00 94.94 89 TRP A N 1
ATOM 647 C CA . TRP A 1 89 ? 5.555 -1.801 10.673 1.00 94.94 89 TRP A CA 1
ATOM 648 C C . TRP A 1 89 ? 6.476 -2.336 11.761 1.00 94.94 89 TRP A C 1
ATOM 650 O O . TRP A 1 89 ? 7.390 -3.101 11.481 1.00 94.94 89 TRP A O 1
ATOM 660 N N . SER A 1 90 ? 6.217 -2.020 13.024 1.00 89.62 90 SER A N 1
ATOM 661 C CA . SER A 1 90 ? 7.007 -2.526 14.158 1.00 89.62 90 SER A CA 1
ATOM 662 C C . SER A 1 90 ? 6.807 -4.025 14.451 1.00 89.62 90 SER A C 1
ATOM 664 O O . SER A 1 90 ? 7.350 -4.531 15.428 1.00 89.62 90 SER A O 1
ATOM 666 N N . ALA A 1 91 ? 5.977 -4.730 13.671 1.00 88.12 91 ALA A N 1
ATOM 667 C CA . ALA A 1 91 ? 5.549 -6.112 13.909 1.00 88.12 91 ALA A CA 1
ATOM 668 C C . ALA A 1 91 ? 4.841 -6.352 15.261 1.00 88.12 91 ALA A C 1
ATOM 670 O O . ALA A 1 91 ? 4.623 -7.508 15.648 1.00 88.12 91 ALA A O 1
ATOM 671 N N . ALA A 1 92 ? 4.460 -5.286 15.975 1.00 89.06 92 ALA A N 1
ATOM 672 C CA . ALA A 1 92 ? 3.637 -5.381 17.170 1.00 89.06 92 ALA A CA 1
ATOM 673 C C . ALA A 1 92 ? 2.140 -5.426 16.806 1.00 89.06 92 ALA A C 1
ATOM 675 O O . ALA A 1 92 ? 1.720 -4.810 15.821 1.00 89.06 92 ALA A O 1
ATOM 676 N N . PRO A 1 93 ? 1.301 -6.129 17.594 1.00 88.75 93 PRO A N 1
ATOM 677 C CA . PRO A 1 93 ? -0.082 -6.389 17.205 1.00 88.75 93 PRO A CA 1
ATOM 678 C C . PRO A 1 93 ? -0.933 -5.136 17.009 1.00 88.75 93 PRO A C 1
ATOM 680 O O . PRO A 1 93 ? -1.716 -5.098 16.069 1.00 88.75 93 PRO A O 1
ATOM 683 N N . ALA A 1 94 ? -0.786 -4.134 17.876 1.00 91.62 94 ALA A N 1
ATOM 684 C CA . ALA A 1 94 ? -1.618 -2.932 17.870 1.00 91.62 94 ALA A CA 1
ATOM 685 C C . ALA A 1 94 ? -0.994 -1.759 17.096 1.00 91.62 94 ALA A C 1
ATOM 687 O O . ALA A 1 94 ? -1.629 -0.712 16.963 1.00 91.62 94 ALA A O 1
ATOM 688 N N . ASP A 1 95 ? 0.231 -1.925 16.600 1.00 91.94 95 ASP A N 1
ATOM 689 C CA . ASP A 1 95 ? 0.977 -0.820 16.016 1.00 91.94 95 ASP A CA 1
ATOM 690 C C . ASP A 1 95 ? 0.501 -0.519 14.593 1.00 91.94 95 ASP A C 1
ATOM 692 O O . ASP A 1 95 ? 0.108 -1.433 13.852 1.00 91.94 95 ASP A O 1
ATOM 696 N N . PRO A 1 96 ? 0.521 0.764 14.197 1.00 93.69 96 PRO A N 1
ATOM 697 C CA . PRO A 1 96 ? 0.108 1.157 12.868 1.00 93.69 96 PRO A CA 1
ATOM 698 C C . PRO A 1 96 ? 1.077 0.633 11.802 1.00 93.69 96 PRO A C 1
ATOM 700 O O . PRO A 1 96 ? 2.273 0.471 12.046 1.00 93.69 96 PRO A O 1
ATOM 703 N N . MET A 1 97 ? 0.546 0.398 10.606 1.00 95.56 97 MET A N 1
ATOM 704 C CA . MET A 1 97 ? 1.337 0.137 9.404 1.00 95.56 97 MET A CA 1
ATOM 705 C C . MET A 1 97 ? 1.391 1.405 8.567 1.00 95.56 97 MET A C 1
ATOM 707 O O . MET A 1 97 ? 0.341 1.921 8.179 1.00 95.56 97 MET A O 1
ATOM 711 N N . ALA A 1 98 ? 2.595 1.888 8.283 1.00 96.31 98 ALA A N 1
ATOM 712 C CA . ALA A 1 98 ? 2.809 2.970 7.339 1.00 96.31 98 ALA A CA 1
ATOM 713 C C . ALA A 1 98 ? 3.122 2.396 5.954 1.00 96.31 98 ALA A C 1
ATOM 715 O O . ALA A 1 98 ? 3.940 1.486 5.816 1.00 96.31 98 ALA A O 1
ATOM 716 N N . ILE A 1 99 ? 2.431 2.900 4.936 1.00 97.12 99 ILE A N 1
ATOM 717 C CA . ILE A 1 99 ? 2.554 2.455 3.550 1.00 97.12 99 ILE A CA 1
ATOM 718 C C . ILE A 1 99 ? 2.647 3.685 2.654 1.00 97.12 99 ILE A C 1
ATOM 720 O O . ILE A 1 99 ? 1.696 4.464 2.572 1.00 97.12 99 ILE A O 1
ATOM 724 N N . GLY A 1 100 ? 3.766 3.834 1.956 1.00 96.81 100 GLY A N 1
ATOM 725 C CA . GLY A 1 100 ? 3.927 4.786 0.867 1.00 96.81 100 GLY A CA 1
ATOM 726 C C . GLY A 1 100 ? 3.666 4.132 -0.486 1.00 96.81 100 GLY A C 1
ATOM 727 O O . GLY A 1 100 ? 3.933 2.944 -0.689 1.00 96.81 100 GLY A O 1
ATOM 728 N N . GLY A 1 101 ? 3.147 4.899 -1.442 1.00 96.38 101 GLY A N 1
ATOM 729 C CA . GLY A 1 101 ? 2.954 4.403 -2.797 1.00 96.38 101 GLY A CA 1
ATOM 730 C C . GLY A 1 101 ? 2.674 5.463 -3.852 1.00 96.38 101 GLY A C 1
ATOM 731 O O . GLY A 1 101 ? 2.750 6.674 -3.619 1.00 96.38 101 GLY A O 1
ATOM 732 N N . ARG A 1 102 ? 2.360 4.970 -5.048 1.00 96.56 102 ARG A N 1
ATOM 733 C CA . ARG A 1 102 ? 1.913 5.717 -6.221 1.00 96.56 102 ARG A CA 1
ATOM 734 C C . ARG A 1 102 ? 0.525 5.253 -6.616 1.00 96.56 102 ARG A C 1
ATOM 736 O O . ARG A 1 102 ? 0.324 4.065 -6.847 1.00 96.56 102 ARG A O 1
ATOM 743 N N . VAL A 1 103 ? -0.408 6.191 -6.715 1.00 96.56 103 VAL A N 1
ATOM 744 C CA . VAL A 1 103 ? -1.788 5.951 -7.166 1.00 96.56 103 VAL A CA 1
ATOM 745 C C . VAL A 1 103 ? -2.043 6.643 -8.496 1.00 96.56 103 VAL A C 1
ATOM 747 O O . VAL A 1 103 ? -1.381 7.626 -8.838 1.00 96.56 103 VAL A O 1
ATOM 750 N N . SER A 1 104 ? -3.043 6.163 -9.228 1.00 96.06 104 SER A N 1
ATOM 751 C CA . SER A 1 104 ? -3.525 6.814 -10.440 1.00 96.06 104 SER A CA 1
ATOM 752 C C . SER A 1 104 ? -4.183 8.168 -10.155 1.00 96.06 104 SER A C 1
ATOM 754 O O . SER A 1 104 ? -4.580 8.485 -9.029 1.00 96.06 104 SER A O 1
ATOM 756 N N . VAL A 1 105 ? -4.374 8.966 -11.208 1.00 95.31 105 VAL A N 1
ATOM 757 C CA . VAL A 1 105 ? -5.110 10.239 -11.131 1.00 95.31 105 VAL A CA 1
ATOM 758 C C . VAL A 1 105 ? -6.549 10.031 -10.634 1.00 95.31 105 VAL A C 1
ATOM 760 O O . VAL A 1 105 ? -7.046 10.836 -9.844 1.00 95.31 105 VAL A O 1
ATOM 763 N N . LYS A 1 106 ? -7.207 8.938 -11.044 1.00 95.06 106 LYS A N 1
ATOM 764 C CA . LYS A 1 106 ? -8.583 8.614 -10.642 1.00 95.06 106 LYS A CA 1
ATOM 765 C C . LYS A 1 106 ? -8.668 8.324 -9.144 1.00 95.06 106 LYS A C 1
ATOM 767 O O . LYS A 1 106 ? -9.460 8.948 -8.436 1.00 95.06 106 LYS A O 1
ATOM 772 N N . ASN A 1 107 ? -7.795 7.450 -8.644 1.00 95.88 107 ASN A N 1
ATOM 773 C CA . ASN A 1 107 ? -7.734 7.130 -7.220 1.00 95.88 107 ASN A CA 1
ATOM 774 C C . ASN A 1 107 ? -7.301 8.338 -6.384 1.00 95.88 107 ASN A C 1
ATOM 776 O O . ASN A 1 107 ? -7.862 8.574 -5.316 1.00 95.88 107 ASN A O 1
ATOM 780 N N . LYS A 1 108 ? -6.384 9.172 -6.892 1.00 95.75 108 LYS A N 1
ATOM 781 C CA . LYS A 1 108 ? -6.002 10.439 -6.256 1.00 95.75 108 LYS A CA 1
ATOM 782 C C . LYS A 1 108 ? -7.201 11.364 -6.042 1.00 95.75 108 LYS A C 1
ATOM 784 O O . LYS A 1 108 ? -7.338 11.951 -4.968 1.00 95.75 108 LYS A O 1
ATOM 789 N N . GLN A 1 109 ? -8.068 11.514 -7.044 1.00 95.25 109 GLN A N 1
ATOM 790 C CA . GLN A 1 109 ? -9.276 12.335 -6.927 1.00 95.25 109 GLN A CA 1
ATOM 791 C C . GLN A 1 109 ? -10.236 11.764 -5.876 1.00 95.25 109 GLN A C 1
ATOM 793 O O . GLN A 1 109 ? -10.653 12.501 -4.984 1.00 95.25 109 GLN A O 1
ATOM 798 N N . ALA A 1 110 ? -10.506 10.455 -5.921 1.00 94.88 110 ALA A N 1
ATOM 799 C CA . ALA A 1 110 ? -11.370 9.786 -4.948 1.00 94.88 110 ALA A CA 1
ATOM 800 C C . ALA A 1 110 ? -10.845 9.928 -3.507 1.00 94.88 110 ALA A C 1
ATOM 802 O O . ALA A 1 110 ? -11.590 10.321 -2.609 1.00 94.88 110 ALA A O 1
ATOM 803 N N . LEU A 1 111 ? -9.546 9.691 -3.297 1.00 94.69 111 LEU A N 1
ATOM 804 C CA . LEU A 1 111 ? -8.878 9.871 -2.007 1.00 94.69 111 LEU A CA 1
ATOM 805 C C . LEU A 1 111 ? -8.976 11.315 -1.512 1.00 94.69 111 LEU A C 1
ATOM 807 O O . LEU A 1 111 ? -9.317 11.541 -0.356 1.00 94.69 111 LEU A O 1
ATOM 811 N N . THR A 1 112 ? -8.734 12.299 -2.382 1.00 94.31 112 THR A N 1
ATOM 812 C CA . THR A 1 112 ? -8.816 13.720 -2.004 1.00 94.31 112 THR A CA 1
ATOM 813 C C . THR A 1 112 ? -10.221 14.082 -1.512 1.00 94.31 112 THR A C 1
ATOM 815 O O . THR A 1 112 ? -10.361 14.770 -0.503 1.00 94.31 112 THR A O 1
ATOM 818 N N . THR A 1 113 ? -11.269 13.591 -2.182 1.00 93.25 113 THR A N 1
ATOM 819 C CA . THR A 1 113 ? -12.663 13.821 -1.775 1.00 93.25 113 THR A CA 1
ATOM 820 C C . THR A 1 113 ? -13.001 13.139 -0.451 1.00 93.25 113 THR A C 1
ATOM 822 O O . THR A 1 113 ? -13.644 13.753 0.396 1.00 93.25 113 THR A O 1
ATOM 825 N N . LEU A 1 114 ? -12.558 11.895 -0.248 1.00 92.44 114 LEU A N 1
ATOM 826 C CA . LEU A 1 114 ? -12.811 11.161 0.995 1.00 92.44 114 LEU A CA 1
ATOM 827 C C . LEU A 1 114 ? -12.116 11.824 2.190 1.00 92.44 114 LEU A C 1
ATOM 829 O O . LEU A 1 114 ? -12.756 12.098 3.204 1.00 92.44 114 LEU A O 1
ATOM 833 N N . LEU A 1 115 ? -10.835 12.164 2.03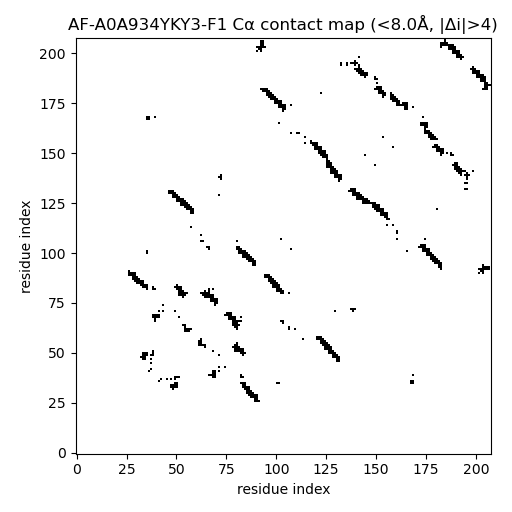6 1.00 91.69 115 LEU A N 1
ATOM 834 C CA . LEU A 1 115 ? -10.017 12.761 3.094 1.00 91.69 115 LEU A CA 1
ATOM 835 C C . LEU A 1 115 ? -10.435 14.199 3.440 1.00 91.69 115 LEU A C 1
ATOM 837 O O . LEU A 1 115 ? -10.170 14.670 4.548 1.00 91.69 115 LEU A O 1
ATOM 841 N N . ALA A 1 116 ? -11.148 14.893 2.545 1.00 91.88 116 ALA A N 1
ATOM 842 C CA . ALA A 1 116 ? -11.694 16.222 2.821 1.00 91.88 116 ALA A CA 1
ATOM 843 C C . ALA A 1 116 ? -12.687 16.233 3.999 1.00 91.88 116 ALA A C 1
ATOM 845 O O . ALA A 1 116 ? -12.822 17.258 4.667 1.00 91.88 116 ALA A O 1
ATOM 846 N N . ALA A 1 117 ? -13.336 15.100 4.298 1.00 90.06 117 ALA A N 1
ATOM 847 C CA . ALA A 1 117 ? -14.263 14.973 5.423 1.00 90.06 117 ALA A CA 1
ATOM 848 C C . ALA A 1 117 ? -13.576 15.046 6.801 1.00 90.06 117 ALA A C 1
ATOM 850 O O . ALA A 1 117 ? -14.262 15.248 7.802 1.00 90.06 117 ALA A O 1
ATOM 851 N N . ARG A 1 118 ? -12.242 14.884 6.866 1.00 89.25 118 ARG A N 1
ATOM 852 C CA . ARG A 1 118 ? -11.426 14.940 8.096 1.00 89.25 118 ARG A CA 1
ATOM 853 C C . ARG A 1 118 ? -11.991 14.118 9.265 1.00 89.25 118 ARG A C 1
ATOM 855 O O . ARG A 1 118 ? 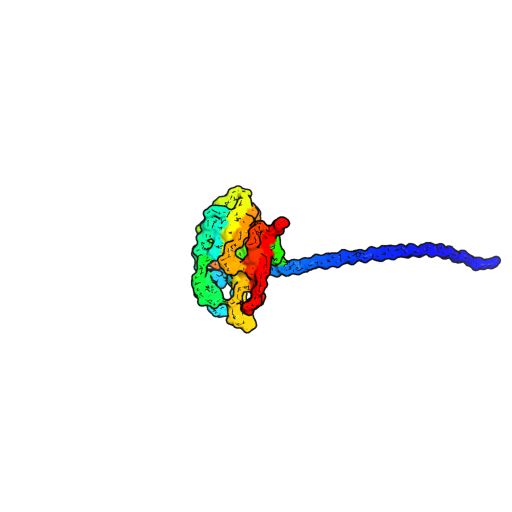-11.905 14.530 10.422 1.00 89.25 118 ARG A O 1
ATOM 862 N N . LYS A 1 119 ? -12.548 12.945 8.970 1.00 93.56 119 LYS A N 1
ATOM 863 C CA . LYS A 1 119 ? -13.053 11.981 9.955 1.00 93.56 119 LYS A CA 1
ATOM 864 C C . LYS A 1 119 ? -12.247 10.677 9.878 1.00 93.56 119 LYS A C 1
ATOM 866 O O . LYS A 1 119 ? -11.600 10.440 8.860 1.00 93.56 119 LYS A O 1
ATOM 871 N N . PRO A 1 120 ? -12.275 9.831 10.917 1.00 94.25 120 PRO A N 1
ATOM 872 C CA . PRO A 1 120 ? -11.771 8.472 10.797 1.00 94.25 120 PRO A CA 1
ATOM 873 C C . PRO A 1 120 ? -12.561 7.697 9.735 1.00 94.25 120 PRO A C 1
ATOM 875 O O . PRO A 1 120 ? -13.787 7.824 9.661 1.00 94.25 120 PRO A O 1
ATOM 878 N N . HIS A 1 121 ? -11.860 6.893 8.942 1.00 95.56 121 HIS A N 1
ATOM 879 C CA . HIS A 1 121 ? -12.451 6.024 7.927 1.00 95.56 121 HIS A CA 1
ATOM 880 C C . HIS A 1 121 ? -12.208 4.560 8.270 1.00 95.56 121 HIS A C 1
ATOM 882 O O . HIS A 1 121 ? -11.117 4.185 8.710 1.00 95.56 121 HIS A O 1
ATOM 888 N N . GLU A 1 122 ? -13.215 3.723 8.042 1.00 96.12 122 GLU A N 1
ATOM 889 C CA . GLU A 1 122 ? -13.020 2.280 8.096 1.00 96.12 122 GLU A CA 1
ATOM 890 C C . GLU A 1 122 ? -12.308 1.811 6.834 1.00 96.12 122 GLU A C 1
ATOM 892 O O . GLU A 1 122 ? -12.670 2.205 5.727 1.00 96.12 122 GLU A O 1
ATOM 897 N N . VAL A 1 123 ? -11.301 0.960 6.996 1.00 96.81 123 VAL A N 1
ATOM 898 C CA . VAL A 1 123 ? -10.471 0.489 5.892 1.00 96.81 123 VAL A CA 1
ATOM 899 C C . VAL A 1 123 ? -10.548 -1.020 5.779 1.00 96.81 123 VAL A C 1
ATOM 901 O O . VAL A 1 123 ? -10.409 -1.733 6.774 1.00 96.81 123 VAL A O 1
ATOM 904 N N . VAL A 1 124 ? -10.708 -1.502 4.551 1.00 97.19 124 VAL A N 1
ATOM 905 C CA . VAL A 1 124 ? -10.433 -2.891 4.181 1.00 97.19 124 VAL A CA 1
ATOM 906 C C . VAL A 1 124 ? -9.350 -2.877 3.118 1.00 97.19 124 VAL A C 1
ATOM 908 O O . VAL A 1 124 ? -9.496 -2.195 2.104 1.00 97.19 124 VAL A O 1
ATOM 911 N N . MET A 1 125 ? -8.250 -3.586 3.355 1.00 96.56 125 MET A N 1
ATOM 912 C CA . MET A 1 125 ? -7.122 -3.588 2.430 1.00 96.56 125 MET A CA 1
ATOM 913 C C . MET A 1 125 ? -6.511 -4.967 2.224 1.00 96.56 125 MET A C 1
ATOM 915 O O . MET A 1 125 ? -6.493 -5.807 3.123 1.00 96.56 125 MET A O 1
ATOM 919 N N . GLN A 1 126 ? -5.920 -5.144 1.047 1.00 97.31 126 GLN A N 1
ATOM 920 C CA . GLN A 1 126 ? -5.039 -6.257 0.725 1.00 97.31 126 GLN A CA 1
ATOM 921 C C . GLN A 1 126 ? -3.769 -5.717 0.084 1.00 97.31 126 GLN A C 1
ATOM 923 O O . GLN A 1 126 ? -3.821 -4.917 -0.848 1.00 97.31 126 GLN A O 1
ATOM 928 N N . PHE A 1 127 ? -2.618 -6.192 0.538 1.00 96.81 127 PHE A N 1
ATOM 929 C CA . PHE A 1 127 ? -1.325 -5.831 -0.036 1.00 96.81 127 PHE A CA 1
ATOM 930 C C . PHE A 1 127 ? -0.375 -7.026 -0.066 1.00 96.81 127 PHE A C 1
ATOM 932 O O . PHE A 1 127 ? -0.555 -8.006 0.674 1.00 96.81 127 PHE A O 1
ATOM 939 N N . ALA A 1 128 ? 0.631 -6.929 -0.931 1.00 96.69 128 ALA A N 1
ATOM 940 C CA . ALA A 1 128 ? 1.717 -7.888 -1.055 1.00 96.69 128 ALA A CA 1
ATOM 941 C C . ALA A 1 128 ? 3.022 -7.172 -1.425 1.00 96.69 128 ALA A C 1
ATOM 943 O O . ALA A 1 128 ? 3.048 -6.344 -2.334 1.00 96.69 128 ALA A O 1
ATOM 944 N N . ILE A 1 129 ? 4.097 -7.527 -0.731 1.00 96.56 129 ILE A N 1
ATOM 945 C CA . ILE A 1 129 ? 5.465 -7.072 -0.956 1.00 96.56 129 ILE A CA 1
ATOM 946 C C . ILE A 1 129 ? 6.321 -8.300 -1.232 1.00 96.56 129 ILE A C 1
ATOM 948 O O . ILE A 1 129 ? 6.327 -9.254 -0.450 1.00 96.56 129 ILE A O 1
ATOM 952 N N . TYR A 1 130 ? 7.045 -8.261 -2.340 1.00 95.69 130 TYR A N 1
ATOM 953 C CA . TYR A 1 130 ? 7.911 -9.325 -2.810 1.00 95.69 130 TYR A CA 1
ATOM 954 C C . TYR A 1 130 ? 9.370 -8.890 -2.759 1.00 95.69 130 TYR A C 1
ATOM 956 O O . TYR A 1 130 ? 9.707 -7.772 -3.141 1.00 95.69 130 TYR A O 1
ATOM 964 N N . GLU A 1 131 ? 10.231 -9.807 -2.336 1.00 95.19 131 GLU A N 1
ATOM 965 C CA . GLU A 1 131 ? 11.683 -9.637 -2.361 1.00 95.19 131 GLU A CA 1
ATOM 966 C C . GLU A 1 131 ? 12.330 -10.796 -3.102 1.00 95.19 131 GLU A C 1
ATOM 968 O O . GLU A 1 131 ? 11.776 -11.899 -3.167 1.00 95.19 131 GLU A O 1
ATOM 973 N N . TYR A 1 132 ? 13.506 -10.537 -3.661 1.00 94.12 132 TYR A N 1
ATOM 974 C CA . TYR A 1 132 ? 14.316 -11.556 -4.302 1.00 94.12 132 TYR A CA 1
ATOM 975 C C . TYR A 1 132 ? 15.188 -12.270 -3.264 1.00 94.12 132 TYR A C 1
ATOM 977 O O . TYR A 1 132 ? 15.939 -11.635 -2.529 1.00 94.12 132 TYR A O 1
ATOM 985 N N . ASP A 1 133 ? 15.109 -13.599 -3.208 1.00 93.62 133 ASP A N 1
ATOM 986 C CA . ASP A 1 133 ? 16.022 -14.427 -2.420 1.00 93.62 133 ASP A CA 1
ATOM 987 C C . ASP A 1 133 ? 17.285 -14.715 -3.254 1.00 93.62 133 ASP A C 1
ATOM 989 O O . ASP A 1 133 ? 17.209 -15.497 -4.210 1.00 93.62 133 ASP A O 1
ATOM 993 N N . PRO A 1 134 ? 18.456 -14.136 -2.926 1.00 91.06 134 PRO A N 1
ATOM 994 C CA . PRO A 1 134 ? 19.679 -14.359 -3.693 1.00 91.06 134 PRO A CA 1
ATOM 995 C C . PRO A 1 134 ? 20.213 -15.791 -3.562 1.00 91.06 134 PRO A C 1
ATOM 997 O O . PRO A 1 134 ? 20.892 -16.273 -4.470 1.00 91.06 134 PRO A O 1
ATOM 1000 N N . MET A 1 135 ? 19.896 -16.495 -2.469 1.00 90.69 135 MET A N 1
ATOM 1001 C CA . MET A 1 135 ? 20.284 -17.895 -2.282 1.00 90.69 135 MET A CA 1
ATOM 1002 C C . MET A 1 135 ? 19.360 -18.823 -3.071 1.00 90.69 135 MET A C 1
ATOM 1004 O O . MET A 1 135 ? 19.823 -19.720 -3.774 1.00 90.69 135 MET A O 1
ATOM 1008 N N . GLY A 1 136 ? 18.050 -18.591 -2.965 1.00 86.62 136 GLY A N 1
ATOM 1009 C CA . GLY A 1 136 ? 17.015 -19.354 -3.664 1.00 86.62 136 GLY A CA 1
ATOM 1010 C C . GLY A 1 136 ? 16.856 -18.997 -5.145 1.00 86.62 136 GLY A C 1
ATOM 1011 O O . GLY A 1 136 ? 16.197 -19.738 -5.875 1.00 86.62 136 GLY A O 1
ATOM 1012 N N . LYS A 1 137 ? 17.450 -17.876 -5.582 1.00 90.88 137 LYS A N 1
ATOM 1013 C CA . LYS A 1 137 ? 17.327 -17.259 -6.915 1.00 90.88 137 LYS A CA 1
ATOM 1014 C C . LYS A 1 137 ? 15.878 -17.086 -7.374 1.00 90.88 137 LYS A C 1
ATOM 1016 O O . LYS A 1 137 ? 15.543 -17.335 -8.532 1.00 90.88 137 LYS A O 1
ATOM 1021 N N . LYS A 1 138 ? 14.996 -16.746 -6.435 1.00 92.69 138 LYS A N 1
ATOM 1022 C CA . LYS A 1 138 ? 13.548 -16.664 -6.651 1.00 92.69 138 LYS A CA 1
ATOM 1023 C C . LYS A 1 138 ? 12.942 -15.576 -5.787 1.00 92.69 138 LYS A C 1
ATOM 1025 O O . LYS A 1 138 ? 13.373 -15.357 -4.659 1.00 92.69 138 LYS A O 1
ATOM 1030 N N . TYR A 1 139 ? 11.889 -14.955 -6.298 1.00 94.19 139 TYR A N 1
ATOM 1031 C CA . TYR A 1 139 ? 11.066 -14.053 -5.508 1.00 94.19 139 TYR A CA 1
ATOM 1032 C C . TYR A 1 139 ? 10.212 -14.809 -4.485 1.00 94.19 139 TYR A C 1
ATOM 1034 O O . TYR A 1 139 ? 9.723 -15.910 -4.754 1.00 94.19 139 TYR A O 1
ATOM 1042 N N . PHE A 1 140 ? 9.994 -14.200 -3.323 1.00 94.31 140 PHE A N 1
ATOM 1043 C CA . PHE A 1 140 ? 9.103 -14.698 -2.275 1.00 94.31 140 PHE A CA 1
ATOM 1044 C C . PHE A 1 140 ? 8.260 -13.560 -1.689 1.00 94.31 140 PHE A C 1
ATOM 1046 O O . PHE A 1 140 ? 8.605 -12.387 -1.816 1.00 94.31 140 PHE A O 1
ATOM 1053 N N . LEU A 1 141 ? 7.133 -13.905 -1.057 1.00 95.19 141 LEU A N 1
ATOM 1054 C CA . LEU A 1 141 ? 6.300 -12.940 -0.336 1.00 95.19 141 LEU A CA 1
ATOM 1055 C C . LEU A 1 141 ? 7.009 -12.540 0.965 1.00 95.19 141 LEU A C 1
ATOM 1057 O O . LEU A 1 141 ? 7.062 -13.329 1.909 1.00 95.19 141 LEU A O 1
ATOM 1061 N N . ALA A 1 142 ? 7.548 -11.325 1.005 1.00 95.12 142 ALA A N 1
ATOM 1062 C CA . ALA A 1 142 ? 8.292 -10.802 2.143 1.00 95.12 142 ALA A CA 1
ATOM 1063 C C . ALA A 1 142 ? 7.377 -10.185 3.198 1.00 95.12 142 ALA A C 1
ATOM 1065 O O . ALA A 1 142 ? 7.582 -10.403 4.387 1.00 95.12 142 ALA A O 1
ATOM 1066 N N . VAL A 1 143 ? 6.347 -9.445 2.789 1.00 96.50 143 VAL A N 1
ATOM 1067 C CA . VAL A 1 143 ? 5.312 -8.955 3.706 1.00 96.50 143 VAL A CA 1
ATOM 1068 C C . VAL A 1 143 ? 3.980 -8.939 2.982 1.00 96.50 143 VAL A C 1
ATOM 1070 O O . VAL A 1 143 ? 3.905 -8.528 1.827 1.00 96.50 143 VAL A O 1
ATOM 1073 N N . GLY A 1 144 ? 2.903 -9.360 3.630 1.00 95.88 144 GLY A N 1
ATOM 1074 C CA . GLY A 1 144 ? 1.595 -9.173 3.028 1.00 95.88 144 GLY A CA 1
ATOM 1075 C C . GLY A 1 144 ? 0.436 -9.760 3.797 1.00 95.88 144 GLY A C 1
ATOM 1076 O O . GLY A 1 144 ? 0.577 -10.505 4.766 1.00 95.88 144 GLY A O 1
ATOM 1077 N N . SER A 1 145 ? -0.733 -9.435 3.273 1.00 94.31 145 SER A N 1
ATOM 1078 C CA . SER A 1 145 ? -2.030 -9.951 3.700 1.00 94.31 145 SER A CA 1
ATOM 1079 C C . SER A 1 145 ? -2.297 -11.398 3.261 1.00 94.31 145 SER A C 1
ATOM 1081 O O . SER A 1 145 ? -3.309 -11.969 3.634 1.00 94.31 145 SER A O 1
ATOM 1083 N N . SER A 1 146 ? -1.438 -12.000 2.430 1.00 90.44 146 SER A N 1
ATOM 1084 C CA . SER A 1 146 ? -1.638 -13.352 1.872 1.00 90.44 146 SER A CA 1
ATOM 1085 C C . SER A 1 146 ? -3.011 -13.565 1.205 1.00 90.44 146 SER A C 1
ATOM 1087 O O . SER A 1 146 ? -3.514 -14.683 1.159 1.00 90.44 146 SER A O 1
ATOM 1089 N N . GLY A 1 147 ? -3.602 -12.491 0.663 1.00 88.56 147 GLY A N 1
ATOM 1090 C CA . GLY A 1 147 ? -4.899 -12.514 -0.023 1.00 88.56 147 GLY A CA 1
ATOM 1091 C C . GLY A 1 147 ? -6.119 -12.457 0.901 1.00 88.56 147 GLY A C 1
ATOM 1092 O O . GLY A 1 147 ? -7.232 -12.651 0.425 1.00 88.56 147 GLY A O 1
ATOM 1093 N N . THR A 1 148 ? -5.928 -12.209 2.200 1.00 94.06 148 THR A N 1
ATOM 1094 C CA . THR A 1 148 ? -7.020 -11.997 3.161 1.00 94.06 148 THR A CA 1
ATOM 1095 C C . THR A 1 148 ? -7.283 -10.514 3.377 1.00 94.06 148 THR A C 1
ATOM 1097 O O . THR A 1 148 ? -6.336 -9.732 3.449 1.00 94.06 148 THR A O 1
ATOM 1100 N N . ASP A 1 149 ? -8.538 -10.134 3.581 1.00 96.25 149 ASP A N 1
ATOM 1101 C CA . ASP A 1 149 ? -8.895 -8.766 3.947 1.00 96.25 149 ASP A CA 1
ATOM 1102 C C . ASP A 1 149 ? -8.345 -8.383 5.324 1.00 96.25 149 ASP A C 1
ATOM 1104 O O . ASP A 1 149 ? -8.585 -9.057 6.328 1.00 96.25 149 ASP A O 1
ATOM 1108 N N . LEU A 1 150 ? -7.610 -7.271 5.369 1.00 96.31 150 LEU A N 1
ATOM 1109 C CA . LEU A 1 150 ? -7.170 -6.649 6.608 1.00 96.31 150 LEU A CA 1
ATOM 1110 C C . LEU A 1 150 ? -8.064 -5.456 6.926 1.00 96.31 150 LEU A C 1
ATOM 1112 O O . LEU A 1 150 ? -8.197 -4.529 6.126 1.00 96.31 150 LEU A O 1
ATOM 1116 N N . HIS A 1 151 ? -8.642 -5.472 8.120 1.00 96.56 151 HIS A N 1
ATOM 1117 C CA . HIS A 1 151 ? -9.510 -4.428 8.631 1.00 96.56 151 HIS A CA 1
ATOM 1118 C C . HIS A 1 151 ? -8.717 -3.437 9.476 1.00 96.56 151 HIS A C 1
ATOM 1120 O O . HIS A 1 151 ? -8.074 -3.795 10.471 1.00 96.56 151 HIS A O 1
ATOM 1126 N N . ALA A 1 152 ? -8.808 -2.170 9.104 1.00 96.44 152 ALA A N 1
ATOM 1127 C CA . ALA A 1 152 ? -8.089 -1.091 9.747 1.00 96.44 152 ALA A CA 1
ATOM 1128 C C . ALA A 1 152 ? -8.961 0.158 9.908 1.00 96.44 152 ALA A C 1
ATOM 1130 O O . ALA A 1 152 ? -10.102 0.223 9.446 1.00 96.44 152 ALA A O 1
ATOM 1131 N N . VAL A 1 153 ? -8.415 1.140 10.610 1.00 96.25 153 VAL A N 1
ATOM 1132 C CA . VAL A 1 153 ? -8.937 2.496 10.723 1.00 96.25 153 VAL A CA 1
ATOM 1133 C C . VAL A 1 153 ? -7.863 3.443 10.216 1.00 96.25 153 VAL A C 1
ATOM 1135 O O . VAL A 1 153 ? -6.684 3.302 10.552 1.00 96.25 153 VAL A O 1
ATOM 1138 N N . LEU A 1 154 ? -8.281 4.399 9.399 1.00 96.25 154 LEU A N 1
ATOM 1139 C CA . LEU A 1 154 ? -7.449 5.486 8.919 1.00 96.25 154 LEU A CA 1
ATOM 1140 C C . LEU A 1 154 ? -7.888 6.766 9.619 1.00 96.25 154 LEU A C 1
ATOM 1142 O O . LEU A 1 154 ? -9.013 7.226 9.427 1.00 96.25 154 LEU A O 1
ATOM 1146 N N . ASP A 1 155 ? -7.007 7.325 10.440 1.00 93.81 155 ASP A N 1
ATOM 1147 C CA . ASP A 1 155 ? -7.263 8.607 11.091 1.00 93.81 155 ASP A CA 1
ATOM 1148 C C . ASP A 1 155 ? -7.191 9.763 10.079 1.00 93.81 155 ASP A C 1
ATOM 1150 O O . ASP A 1 155 ? -6.528 9.632 9.047 1.00 93.81 155 ASP A O 1
ATOM 1154 N N . PRO A 1 156 ? -7.790 10.933 10.373 1.00 88.81 156 PRO A N 1
ATOM 1155 C CA . PRO A 1 156 ? -7.764 12.086 9.467 1.00 88.81 156 PRO A CA 1
ATOM 1156 C C . PRO A 1 156 ? -6.353 12.539 9.059 1.00 88.81 156 PRO A C 1
ATOM 1158 O O . PRO A 1 156 ? -6.166 13.079 7.975 1.00 88.81 156 PRO A O 1
ATOM 1161 N N . GLN A 1 157 ? -5.362 12.342 9.932 1.00 89.50 157 GLN A N 1
ATOM 1162 C CA . GLN A 1 157 ? -3.946 12.659 9.700 1.00 89.50 157 GLN A CA 1
ATOM 1163 C C . GLN A 1 157 ? -3.145 11.448 9.205 1.00 89.50 157 GLN A C 1
ATOM 1165 O O . GLN A 1 157 ? -1.948 11.556 8.957 1.00 89.50 157 GLN A O 1
ATOM 1170 N N . GLY A 1 158 ? -3.792 10.290 9.091 1.00 89.25 158 GLY A N 1
ATOM 1171 C CA . GLY A 1 158 ? -3.174 9.039 8.685 1.00 89.25 158 GLY A CA 1
ATOM 1172 C C . GLY A 1 158 ? -2.977 8.920 7.180 1.00 89.25 158 GLY A C 1
ATOM 1173 O O . GLY A 1 158 ? -2.391 7.938 6.756 1.00 89.25 158 GLY A O 1
ATOM 1174 N N . ALA A 1 159 ? -3.441 9.865 6.360 1.00 93.75 159 ALA A N 1
ATOM 1175 C CA . ALA A 1 159 ? -3.195 9.838 4.923 1.00 93.75 159 ALA A CA 1
ATOM 1176 C C . ALA A 1 159 ? -2.774 11.194 4.371 1.00 93.75 159 ALA A C 1
ATOM 1178 O O . ALA A 1 159 ? -3.355 12.224 4.708 1.00 93.75 159 ALA A O 1
ATOM 1179 N N . THR A 1 160 ? -1.798 11.172 3.467 1.00 94.81 160 THR A N 1
ATOM 1180 C CA . THR A 1 160 ? -1.392 12.336 2.677 1.00 94.81 160 THR A CA 1
ATOM 1181 C C . THR A 1 160 ? -1.376 11.966 1.202 1.00 94.81 160 THR A C 1
ATOM 1183 O O . THR A 1 160 ? -0.960 10.872 0.829 1.00 94.81 160 THR A O 1
ATOM 1186 N N . VAL A 1 161 ? -1.844 12.885 0.360 1.00 95.44 161 VAL A N 1
ATOM 1187 C CA . VAL A 1 161 ? -1.884 12.729 -1.095 1.00 95.44 161 VAL A CA 1
ATOM 1188 C C . VAL A 1 161 ? -1.182 13.927 -1.716 1.00 95.44 161 VAL A C 1
ATOM 1190 O O . VAL A 1 161 ? -1.584 15.065 -1.470 1.00 95.44 161 VAL A O 1
ATOM 1193 N N . ASP A 1 162 ? -0.148 13.684 -2.515 1.00 95.31 162 ASP A N 1
ATOM 1194 C CA . ASP A 1 162 ? 0.569 14.749 -3.210 1.00 95.31 162 ASP A CA 1
ATOM 1195 C C . ASP A 1 162 ? -0.300 15.301 -4.357 1.00 95.31 162 ASP A C 1
ATOM 1197 O O . ASP A 1 162 ? -0.748 14.543 -5.232 1.00 95.31 162 ASP A O 1
ATOM 1201 N N . PRO A 1 163 ? -0.595 16.614 -4.384 1.00 92.81 163 PRO A N 1
ATOM 1202 C CA . PRO A 1 163 ? -1.328 17.217 -5.493 1.00 92.81 163 PRO A CA 1
ATOM 1203 C C . PRO A 1 163 ? -0.541 17.187 -6.809 1.00 92.81 163 PRO A C 1
ATOM 1205 O O . PRO A 1 163 ? -1.153 17.258 -7.878 1.00 92.81 163 PRO A O 1
ATOM 1208 N N . THR A 1 164 ? 0.780 17.072 -6.733 1.00 94.56 164 THR A N 1
ATOM 1209 C CA . THR A 1 164 ? 1.715 17.131 -7.853 1.00 94.56 164 THR A CA 1
ATOM 1210 C C . THR A 1 164 ? 1.928 15.732 -8.430 1.00 94.56 164 THR A C 1
ATOM 1212 O O . THR A 1 164 ? 1.996 14.762 -7.670 1.00 94.56 164 THR A O 1
ATOM 1215 N N . PRO A 1 165 ? 2.000 15.577 -9.763 1.00 94.38 165 PRO A N 1
ATOM 1216 C CA . PRO A 1 165 ? 2.387 14.305 -10.361 1.00 94.38 165 PRO A CA 1
ATOM 1217 C C . PRO A 1 165 ? 3.797 13.899 -9.928 1.00 94.38 165 PRO A C 1
ATOM 1219 O O . PRO A 1 165 ? 4.691 14.745 -9.852 1.00 94.38 165 PRO A O 1
ATOM 1222 N N . ALA A 1 166 ? 4.002 12.610 -9.675 1.00 93.06 166 ALA A N 1
ATOM 1223 C CA . ALA A 1 166 ? 5.330 12.088 -9.398 1.00 93.06 166 ALA A CA 1
ATOM 1224 C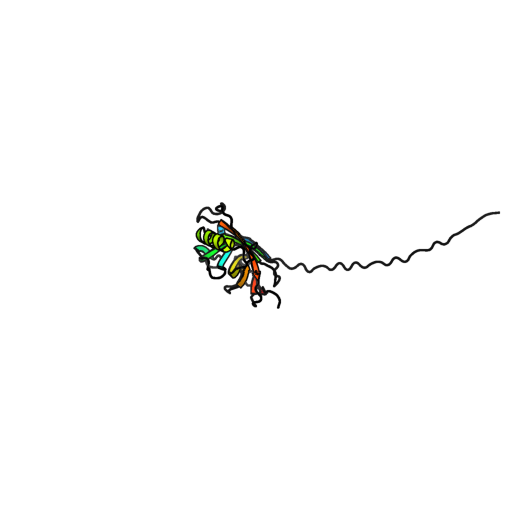 C . ALA A 1 166 ? 6.188 12.072 -10.677 1.00 93.06 166 ALA A C 1
ATOM 1226 O O . ALA A 1 166 ? 5.676 11.994 -11.796 1.00 93.06 166 ALA A O 1
ATOM 1227 N N . ILE A 1 167 ? 7.507 12.166 -10.501 1.00 90.38 167 ILE A N 1
ATOM 1228 C CA . ILE A 1 167 ? 8.484 12.287 -11.599 1.00 90.38 167 ILE A CA 1
ATOM 1229 C C . ILE A 1 167 ? 9.349 11.033 -11.792 1.00 90.38 167 ILE A C 1
ATOM 1231 O O . ILE A 1 167 ? 10.108 10.946 -12.753 1.00 90.38 167 ILE A O 1
ATOM 1235 N N . ASP A 1 168 ? 9.263 10.071 -10.873 1.00 86.69 168 ASP A N 1
ATOM 1236 C CA . ASP A 1 168 ? 9.993 8.798 -10.899 1.00 86.69 168 ASP A CA 1
ATOM 1237 C C . ASP A 1 168 ? 9.499 7.869 -12.018 1.00 86.69 168 ASP A C 1
ATOM 1239 O O . ASP A 1 168 ? 10.302 7.193 -12.677 1.00 86.69 168 ASP A O 1
ATOM 1243 N N . VAL A 1 169 ? 8.186 7.894 -12.257 1.00 88.50 169 VAL A N 1
ATOM 1244 C CA . VAL A 1 169 ? 7.491 7.218 -13.350 1.00 88.50 169 VAL A CA 1
ATOM 1245 C C . VAL A 1 169 ? 6.590 8.225 -14.065 1.00 88.50 169 VAL A C 1
ATOM 1247 O O . VAL A 1 169 ? 5.596 8.683 -13.511 1.00 88.50 169 VAL A O 1
ATOM 1250 N N . SER A 1 170 ? 6.932 8.574 -15.307 1.00 80.56 170 SER A N 1
ATOM 1251 C CA . SER A 1 170 ? 6.228 9.608 -16.083 1.00 80.56 170 SER A CA 1
ATOM 1252 C C . SER A 1 170 ? 4.978 9.109 -16.814 1.00 80.56 170 SER A C 1
ATOM 1254 O O . SER A 1 170 ? 4.120 9.911 -17.182 1.00 80.56 170 SER A O 1
ATOM 1256 N N . ALA A 1 171 ? 4.859 7.797 -17.026 1.00 85.31 171 ALA A N 1
ATOM 1257 C CA . ALA A 1 171 ? 3.699 7.162 -17.638 1.00 85.31 171 ALA A CA 1
ATOM 1258 C C . ALA A 1 171 ? 3.428 5.806 -16.960 1.00 85.31 171 ALA A C 1
ATOM 1260 O O . ALA A 1 171 ? 4.384 5.058 -16.758 1.00 85.31 171 ALA A O 1
ATOM 1261 N N . PRO A 1 172 ? 2.170 5.466 -16.631 1.00 89.31 172 PRO A N 1
ATOM 1262 C CA . PRO A 1 172 ? 1.023 6.374 -16.566 1.00 89.31 172 PRO A CA 1
ATOM 1263 C C . PRO A 1 172 ? 1.239 7.480 -15.515 1.00 89.31 172 PRO A C 1
ATOM 1265 O O . PRO A 1 172 ? 2.015 7.311 -14.572 1.00 89.31 172 PRO A O 1
ATOM 1268 N N . GLN A 1 173 ? 0.558 8.620 -15.675 1.00 93.56 173 GLN A N 1
ATOM 1269 C CA . GLN A 1 173 ? 0.625 9.705 -14.692 1.00 93.56 173 GLN A CA 1
ATOM 1270 C C . GLN A 1 173 ? 0.134 9.201 -13.329 1.00 93.56 173 GLN A C 1
ATOM 1272 O O . GLN A 1 173 ? -0.972 8.669 -13.212 1.00 93.56 173 GLN A O 1
ATOM 1277 N N . ASN A 1 174 ? 0.951 9.398 -12.300 1.00 95.12 174 ASN A N 1
ATOM 1278 C CA . ASN A 1 174 ? 0.691 8.909 -10.954 1.00 95.12 174 ASN A CA 1
ATOM 1279 C C . ASN A 1 174 ? 1.050 9.970 -9.903 1.00 95.12 174 ASN A C 1
ATOM 1281 O O . ASN A 1 174 ? 1.706 10.968 -10.200 1.00 95.12 174 ASN A O 1
ATOM 1285 N N . HIS A 1 175 ? 0.553 9.776 -8.685 1.00 96.44 175 HIS A N 1
ATOM 1286 C CA . HIS A 1 175 ? 0.705 10.702 -7.565 1.00 96.44 175 HIS A CA 1
ATOM 1287 C C . HIS A 1 175 ? 1.196 9.962 -6.326 1.00 96.44 175 HIS A C 1
ATOM 1289 O O . HIS A 1 175 ? 0.772 8.834 -6.066 1.00 96.44 175 HIS A O 1
ATOM 1295 N N . ALA A 1 176 ? 2.067 10.605 -5.550 1.00 96.75 176 ALA A N 1
ATOM 1296 C CA . ALA A 1 176 ? 2.546 10.047 -4.296 1.00 96.75 176 ALA A CA 1
ATOM 1297 C C . ALA A 1 176 ? 1.442 10.055 -3.230 1.00 96.75 176 ALA A C 1
ATOM 1299 O O . ALA A 1 176 ? 0.719 11.040 -3.067 1.00 96.75 176 ALA A O 1
ATOM 1300 N N . VAL A 1 177 ? 1.326 8.953 -2.494 1.00 96.62 177 VAL A N 1
ATOM 1301 C CA . VAL A 1 177 ? 0.440 8.824 -1.335 1.00 96.62 177 VAL A CA 1
ATOM 1302 C C . VAL A 1 177 ? 1.176 8.170 -0.185 1.00 96.62 177 VAL A C 1
ATOM 1304 O O . VAL A 1 177 ? 2.029 7.310 -0.397 1.00 96.62 177 VAL A O 1
ATOM 1307 N N . THR A 1 178 ? 0.812 8.552 1.029 1.00 96.88 178 THR A N 1
ATOM 1308 C CA . THR A 1 178 ? 1.220 7.859 2.247 1.00 96.88 178 THR A CA 1
ATOM 1309 C C . THR A 1 178 ? -0.012 7.558 3.079 1.00 96.88 178 THR A C 1
ATOM 1311 O O . THR A 1 178 ? -0.922 8.381 3.176 1.00 96.88 178 THR A O 1
ATOM 1314 N N . PHE A 1 179 ? -0.043 6.368 3.666 1.00 96.69 179 PHE A N 1
ATOM 1315 C CA . PHE A 1 179 ? -1.085 5.908 4.568 1.00 96.69 179 PHE A CA 1
ATOM 1316 C C . PHE A 1 179 ? -0.471 5.410 5.872 1.00 96.69 179 PHE A C 1
ATOM 1318 O O . PHE A 1 179 ? 0.620 4.853 5.880 1.00 96.69 179 PHE A O 1
ATOM 1325 N N . SER A 1 180 ? -1.204 5.562 6.965 1.00 96.81 180 SER A N 1
ATOM 1326 C CA . SER A 1 180 ? -0.905 5.051 8.292 1.00 96.81 180 SER A CA 1
ATOM 1327 C C . SER A 1 180 ? -2.171 4.394 8.825 1.00 96.81 180 SER A C 1
ATOM 1329 O O . SER A 1 180 ? -3.120 5.059 9.246 1.00 96.81 180 SER A O 1
ATOM 1331 N N . PHE A 1 181 ? -2.212 3.069 8.735 1.00 96.12 181 PHE A N 1
ATOM 1332 C CA . PHE A 1 181 ? -3.374 2.264 9.081 1.00 96.12 181 PHE A CA 1
ATOM 1333 C C . PHE A 1 181 ? -3.242 1.727 10.497 1.00 96.12 181 PHE A C 1
ATOM 1335 O O . PHE A 1 181 ? -2.241 1.095 10.825 1.00 96.12 181 PHE A O 1
ATOM 1342 N N . LYS A 1 182 ? -4.268 1.914 11.326 1.00 95.38 182 LYS A N 1
ATOM 1343 C CA . LYS A 1 182 ? -4.362 1.290 12.651 1.00 95.38 182 LYS A CA 1
ATOM 1344 C C . LYS A 1 182 ? -5.192 0.011 12.566 1.00 95.38 182 LYS A C 1
ATOM 1346 O O . LYS A 1 182 ? -6.248 0.041 11.939 1.00 95.38 182 LYS A O 1
ATOM 1351 N N . PRO A 1 183 ? -4.782 -1.104 13.186 1.00 95.38 183 PRO A N 1
ATOM 1352 C CA . PRO A 1 183 ? -5.563 -2.338 13.127 1.00 95.38 183 PRO A CA 1
ATOM 1353 C C . PRO A 1 183 ? -6.924 -2.175 13.818 1.00 95.38 183 PRO A C 1
ATOM 1355 O O . PRO A 1 183 ? -7.035 -1.430 14.787 1.00 95.38 183 PRO A O 1
ATOM 1358 N N . LYS A 1 184 ? -7.956 -2.912 13.387 1.00 93.12 184 LYS A N 1
ATOM 1359 C CA . LYS A 1 184 ? -9.200 -3.078 14.169 1.00 93.12 184 LYS A CA 1
ATOM 1360 C C . LYS A 1 184 ? -9.042 -4.168 15.239 1.00 93.12 184 LYS A C 1
ATOM 1362 O O . LYS A 1 184 ? -8.096 -4.954 15.228 1.00 93.12 184 LYS A O 1
ATOM 1367 N N . ALA A 1 185 ? -10.008 -4.266 16.154 1.00 90.06 185 ALA A N 1
ATOM 1368 C CA . ALA A 1 185 ? -10.099 -5.341 17.154 1.00 90.06 185 ALA A CA 1
ATOM 1369 C C . ALA A 1 185 ? -10.559 -6.699 16.562 1.00 90.06 185 ALA A C 1
ATOM 1371 O O . ALA A 1 185 ? -11.118 -7.543 17.264 1.00 90.06 185 ALA A O 1
ATOM 1372 N N . THR A 1 186 ? -10.337 -6.917 15.264 1.00 88.88 186 THR A N 1
ATOM 1373 C CA . THR A 1 186 ? -10.653 -8.165 14.562 1.00 88.88 186 THR A CA 1
ATOM 1374 C C . THR A 1 186 ? -9.406 -9.051 14.538 1.00 88.88 186 THR A C 1
ATOM 1376 O O . THR A 1 186 ? -8.318 -8.555 14.240 1.00 88.88 186 THR A O 1
ATOM 1379 N N . PRO A 1 187 ? -9.502 -10.358 14.847 1.00 90.06 187 PRO A N 1
ATOM 1380 C CA . PRO A 1 187 ? -8.383 -11.273 14.660 1.00 90.06 187 PRO A CA 1
ATOM 1381 C C . PRO A 1 187 ? -7.971 -11.329 13.186 1.00 90.06 187 PRO A C 1
ATOM 1383 O O . PRO A 1 187 ? -8.724 -11.807 12.346 1.00 90.06 187 PRO A O 1
ATOM 1386 N N . GLN A 1 188 ? -6.766 -10.857 12.890 1.00 94.50 188 GLN A N 1
ATOM 1387 C CA . GLN A 1 188 ? -6.177 -10.887 11.555 1.00 94.50 188 GLN A CA 1
ATOM 1388 C C . GLN A 1 188 ? -4.657 -11.002 11.673 1.00 94.50 188 GLN A C 1
ATOM 1390 O O . GLN A 1 188 ? -4.071 -10.721 12.729 1.00 94.50 188 GLN A O 1
ATOM 1395 N N . THR A 1 189 ? -4.018 -11.462 10.604 1.00 94.31 189 THR A N 1
ATOM 1396 C CA . THR A 1 189 ? -2.586 -11.763 10.588 1.00 94.31 189 THR A CA 1
ATOM 1397 C C . THR A 1 189 ? -1.923 -11.180 9.360 1.00 94.31 189 THR A C 1
ATOM 1399 O O . THR A 1 189 ? -2.475 -11.245 8.267 1.00 94.31 189 THR A O 1
ATOM 1402 N N . VAL A 1 190 ? -0.696 -10.706 9.532 1.00 95.38 190 VAL A N 1
ATOM 1403 C CA . VAL A 1 190 ? 0.185 -10.319 8.436 1.00 95.38 190 VAL A CA 1
ATOM 1404 C C . VAL A 1 190 ? 1.315 -11.327 8.337 1.00 95.38 190 VAL A C 1
ATOM 1406 O O . VAL A 1 190 ? 1.923 -11.720 9.333 1.00 95.38 190 VAL A O 1
ATOM 1409 N N . THR A 1 191 ? 1.562 -11.787 7.118 1.00 95.81 191 THR A N 1
ATOM 1410 C CA . THR A 1 191 ? 2.646 -12.718 6.817 1.00 95.81 191 THR A CA 1
ATOM 1411 C C . THR A 1 191 ? 3.934 -11.936 6.632 1.00 95.81 191 THR A C 1
ATOM 1413 O O . THR A 1 191 ? 3.946 -10.940 5.915 1.00 95.81 191 THR A O 1
ATOM 1416 N N . ILE A 1 192 ? 5.008 -12.407 7.259 1.00 94.81 192 ILE A N 1
ATOM 1417 C CA . ILE A 1 192 ? 6.369 -11.899 7.104 1.00 94.81 192 ILE A CA 1
ATOM 1418 C C . ILE A 1 192 ? 7.244 -13.056 6.625 1.00 94.81 192 ILE A C 1
ATOM 1420 O O . ILE A 1 192 ? 7.399 -14.054 7.326 1.00 94.81 192 ILE A O 1
ATOM 1424 N N . GLY A 1 193 ? 7.805 -12.942 5.430 1.00 93.06 193 GLY A N 1
ATOM 1425 C CA . GLY A 1 193 ? 8.792 -13.856 4.872 1.00 93.06 193 GLY A CA 1
ATOM 1426 C C . GLY A 1 193 ? 10.211 -13.332 5.055 1.00 93.06 193 GLY A C 1
ATOM 1427 O O . GLY A 1 193 ? 10.455 -12.138 4.910 1.00 93.06 193 GLY A O 1
ATOM 1428 N N . ALA A 1 194 ? 11.154 -14.231 5.331 1.00 90.06 194 ALA A N 1
ATOM 1429 C CA . ALA A 1 194 ? 12.590 -13.931 5.323 1.00 90.06 194 ALA A CA 1
ATOM 1430 C C . ALA A 1 194 ? 13.324 -14.544 4.115 1.00 90.06 194 ALA A C 1
ATOM 1432 O O . ALA A 1 194 ? 14.409 -14.096 3.766 1.00 90.06 194 ALA A O 1
ATOM 1433 N N . ALA A 1 195 ? 12.762 -15.601 3.522 1.00 90.12 195 ALA A N 1
ATOM 1434 C CA . ALA A 1 195 ? 13.287 -16.303 2.352 1.00 90.12 195 ALA A CA 1
ATOM 1435 C C . ALA A 1 195 ? 12.187 -17.190 1.744 1.00 90.12 195 ALA A C 1
ATOM 1437 O O . ALA A 1 195 ? 11.109 -17.352 2.334 1.00 90.12 195 ALA A O 1
ATOM 1438 N N . VAL A 1 196 ? 12.475 -17.842 0.613 1.00 88.44 196 VAL A N 1
ATOM 1439 C CA . VAL A 1 196 ? 11.558 -18.824 0.011 1.00 88.44 196 VAL A CA 1
ATOM 1440 C C . VAL A 1 196 ? 11.215 -19.920 1.030 1.00 88.44 196 VAL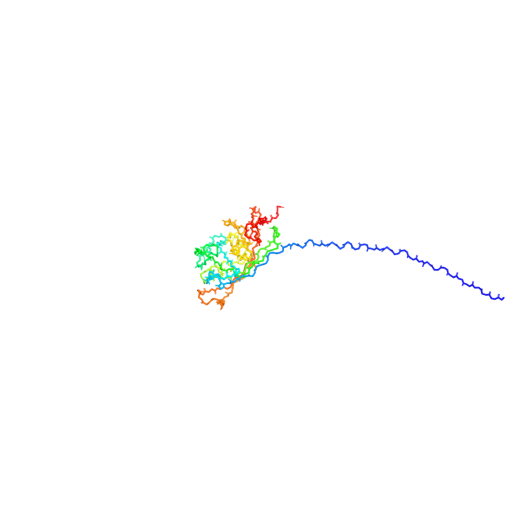 A C 1
ATOM 1442 O O . VAL A 1 196 ? 12.093 -20.588 1.573 1.00 88.44 196 VAL A O 1
ATOM 1445 N N . GLY A 1 197 ? 9.922 -20.092 1.318 1.00 85.50 197 GLY A N 1
ATOM 1446 C CA . GLY A 1 197 ? 9.424 -21.092 2.273 1.00 85.50 197 GLY A CA 1
ATOM 1447 C C . GLY A 1 197 ? 9.669 -20.772 3.754 1.00 85.50 197 GLY A C 1
ATOM 1448 O O . GLY A 1 197 ? 9.289 -21.569 4.609 1.00 85.50 197 GLY A O 1
ATOM 1449 N N . ARG A 1 198 ? 10.270 -19.620 4.088 1.00 89.50 198 ARG A N 1
ATOM 1450 C CA . ARG A 1 198 ? 10.493 -19.177 5.473 1.00 89.50 198 ARG A CA 1
ATOM 1451 C C . ARG A 1 198 ? 9.591 -17.999 5.807 1.00 89.50 198 ARG A C 1
ATOM 1453 O O . ARG A 1 198 ? 10.006 -16.847 5.693 1.00 89.50 198 ARG A O 1
ATOM 1460 N N . THR A 1 199 ? 8.366 -18.301 6.221 1.00 92.25 199 THR A N 1
ATOM 1461 C CA . THR A 1 199 ? 7.340 -17.306 6.557 1.00 92.25 199 THR A CA 1
ATOM 1462 C C . THR A 1 199 ? 6.848 -17.455 7.990 1.00 92.25 199 THR A C 1
ATOM 1464 O O . THR A 1 199 ? 6.689 -18.566 8.491 1.00 92.25 199 THR A O 1
ATOM 1467 N N . VAL A 1 200 ? 6.545 -16.331 8.629 1.00 93.62 200 VAL A N 1
ATOM 1468 C CA . VAL A 1 200 ? 5.962 -16.229 9.966 1.00 93.62 200 VAL A CA 1
ATOM 1469 C C . VAL A 1 200 ? 4.708 -15.369 9.875 1.00 93.62 200 VAL A C 1
ATOM 1471 O O . VAL A 1 200 ? 4.754 -14.257 9.356 1.00 93.62 200 VAL A O 1
ATOM 1474 N N . ALA A 1 201 ? 3.587 -15.857 10.400 1.00 93.69 201 ALA A N 1
ATOM 1475 C CA . ALA A 1 201 ? 2.386 -15.047 10.562 1.00 93.69 201 ALA A CA 1
ATOM 1476 C C . ALA A 1 201 ? 2.451 -14.293 11.896 1.00 93.69 201 ALA A C 1
ATOM 1478 O O . ALA A 1 201 ? 2.655 -14.895 12.953 1.00 93.69 201 ALA A O 1
ATOM 1479 N N . LYS A 1 202 ? 2.275 -12.972 11.858 1.00 93.75 202 LYS A N 1
ATOM 1480 C CA . LYS A 1 202 ? 2.187 -12.117 13.044 1.00 93.75 202 LYS A CA 1
ATOM 1481 C C . LYS A 1 202 ? 0.763 -11.583 13.192 1.00 93.75 202 LYS A C 1
ATOM 1483 O O . LYS A 1 202 ? 0.175 -11.169 12.194 1.00 93.75 202 LYS A O 1
ATOM 1488 N N . PRO A 1 203 ? 0.182 -11.593 14.403 1.00 93.31 203 PRO A N 1
ATOM 1489 C CA . PRO A 1 203 ? -1.126 -10.992 14.622 1.00 93.31 203 PRO A CA 1
ATOM 1490 C C . PRO A 1 203 ? -1.047 -9.478 14.416 1.00 93.31 203 PRO A C 1
ATOM 1492 O O . PRO A 1 203 ? -0.077 -8.855 14.839 1.00 93.31 203 PRO A O 1
ATOM 1495 N N . TRP A 1 204 ? -2.086 -8.894 13.824 1.00 93.50 204 TRP A N 1
ATOM 1496 C CA . TRP A 1 204 ? -2.215 -7.448 13.661 1.00 93.50 204 TRP A CA 1
ATOM 1497 C C . TRP A 1 204 ? -3.618 -6.991 14.055 1.00 93.50 204 TRP A C 1
ATOM 1499 O O . TRP A 1 204 ? -4.529 -6.951 13.242 1.00 93.50 204 TRP A O 1
ATOM 1509 N N . ARG A 1 205 ? -3.821 -6.721 15.340 1.00 89.19 205 ARG A N 1
ATOM 1510 C CA . ARG A 1 205 ? -5.123 -6.432 15.942 1.00 89.19 205 ARG A CA 1
ATOM 1511 C C . ARG A 1 205 ? -4.959 -5.484 17.122 1.00 89.19 205 ARG A C 1
ATOM 1513 O O . ARG A 1 205 ? -3.977 -5.584 17.860 1.00 89.19 205 ARG A O 1
ATOM 1520 N N . LEU A 1 206 ? -5.965 -4.653 17.372 1.00 84.12 206 LEU A N 1
ATOM 1521 C CA . LEU A 1 206 ? -6.095 -3.996 18.673 1.00 84.12 206 LEU A CA 1
ATOM 1522 C C . LEU A 1 206 ? -6.284 -5.062 19.765 1.00 84.12 206 LEU A C 1
ATOM 1524 O O . LEU A 1 206 ? -6.991 -6.056 19.561 1.00 84.12 206 LEU A O 1
ATOM 1528 N N . GLY A 1 207 ? -5.606 -4.879 20.902 1.00 71.19 207 GLY A N 1
ATOM 1529 C CA . GLY A 1 207 ? -5.824 -5.702 22.093 1.00 71.19 207 GLY A CA 1
ATOM 1530 C C . GLY A 1 207 ? -7.297 -5.665 22.508 1.00 71.19 207 GLY A C 1
ATOM 1531 O O . GLY A 1 207 ? -7.970 -4.661 22.281 1.00 71.19 207 GLY A O 1
ATOM 1532 N N . LYS A 1 208 ? -7.796 -6.780 23.051 1.00 52.22 208 LYS A N 1
ATOM 1533 C CA . LYS A 1 208 ? -9.115 -6.807 23.694 1.00 52.22 208 LYS A CA 1
ATOM 1534 C C . LYS A 1 208 ? -9.090 -6.014 24.991 1.00 52.22 208 LYS A C 1
ATOM 1536 O O . LYS A 1 208 ? -8.036 -6.073 25.662 1.00 52.22 208 LYS A O 1
#

Secondary structure (DSSP, 8-state):
-----------------------------EEEE--HHHHHS--TT----EEEEEEEEETTEEPP--EEEE-TTT--EEEESEEEEEEEE-S-TTPPEEEEEEEEHHHHHHHHHHHTT-S-EEEEEEEEEEEEETTTTEEEEEEE-TTPPEEEEEEEEEEEEEEEEPSS--SS-EEEEEEEEEEPSS--EEEEEEETTEEEEEE-----

Radius of gyration: 25.68 Å; Cα contacts (8 Å, |Δi|>4): 485; chains: 1; bounding box: 76×39×94 Å